Protein AF-A0A0Q6M401-F1 (afdb_monomer_lite)

Structure (mmCIF, N/CA/C/O backbone):
data_AF-A0A0Q6M401-F1
#
_entry.id   AF-A0A0Q6M401-F1
#
loop_
_atom_site.group_PDB
_atom_site.id
_atom_site.type_symbol
_atom_site.label_atom_id
_atom_site.label_alt_id
_atom_site.label_comp_id
_atom_site.label_asym_id
_atom_site.label_entity_id
_atom_site.label_seq_id
_atom_site.pdbx_PDB_ins_code
_atom_site.Cartn_x
_atom_site.Cartn_y
_atom_site.Cartn_z
_atom_site.occupancy
_atom_site.B_iso_or_equiv
_atom_site.auth_seq_id
_atom_site.auth_comp_id
_atom_site.auth_asym_id
_atom_site.auth_atom_id
_atom_site.pdbx_PDB_model_num
ATOM 1 N N . MET A 1 1 ? -4.364 16.477 -13.511 1.00 60.50 1 MET A N 1
ATOM 2 C CA . MET A 1 1 ? -5.206 15.754 -14.486 1.00 60.50 1 MET A CA 1
ATOM 3 C C . MET A 1 1 ? -5.615 14.461 -13.805 1.00 60.50 1 MET A C 1
ATOM 5 O O . MET A 1 1 ? -4.732 13.901 -13.165 1.00 60.50 1 MET A O 1
ATOM 9 N N . PRO A 1 2 ? -6.891 14.044 -13.845 1.00 76.12 2 PRO A N 1
ATOM 10 C CA . PRO A 1 2 ? -7.291 12.755 -13.280 1.00 76.12 2 PRO A CA 1
ATOM 11 C C . PRO A 1 2 ? -6.527 11.617 -13.966 1.00 76.12 2 PRO A C 1
ATOM 13 O O . PRO A 1 2 ? -6.091 11.763 -15.114 1.00 76.12 2 PRO A O 1
ATOM 16 N N . PHE A 1 3 ? -6.336 10.513 -13.253 1.00 81.75 3 PHE A N 1
ATOM 17 C CA . PHE A 1 3 ? -5.658 9.336 -13.781 1.00 81.75 3 PHE A CA 1
ATOM 18 C C . PHE A 1 3 ? -6.546 8.646 -14.827 1.00 81.75 3 PHE A C 1
ATOM 20 O O . PHE A 1 3 ? -7.663 8.228 -14.525 1.00 81.75 3 PHE A O 1
ATOM 27 N N . ASP A 1 4 ? -6.042 8.501 -16.055 1.00 83.88 4 ASP A N 1
ATOM 28 C CA . ASP A 1 4 ? -6.715 7.762 -17.126 1.00 83.88 4 ASP A CA 1
ATOM 29 C C . ASP A 1 4 ? -5.883 6.522 -17.501 1.00 83.88 4 ASP A C 1
ATOM 31 O O . ASP A 1 4 ? -4.824 6.661 -18.125 1.00 83.88 4 ASP A O 1
ATOM 35 N N . PRO A 1 5 ? -6.358 5.302 -17.174 1.00 84.94 5 PRO A N 1
ATOM 36 C CA . PRO A 1 5 ? -5.649 4.065 -17.488 1.00 84.94 5 PRO A CA 1
ATOM 37 C C . PRO A 1 5 ? -5.308 3.904 -18.974 1.00 84.94 5 PRO A C 1
ATOM 39 O O . PRO A 1 5 ? -4.315 3.256 -19.301 1.00 84.94 5 PRO A O 1
ATOM 42 N N . ARG A 1 6 ? -6.110 4.467 -19.890 1.00 85.50 6 ARG A N 1
ATOM 43 C CA . ARG A 1 6 ? -5.872 4.360 -21.338 1.00 85.50 6 ARG A CA 1
ATOM 44 C C . ARG A 1 6 ? -4.707 5.237 -21.769 1.00 85.50 6 ARG A C 1
ATOM 46 O O . ARG A 1 6 ? -3.818 4.746 -22.457 1.00 85.50 6 ARG A O 1
ATOM 53 N N . ILE A 1 7 ? -4.701 6.495 -21.325 1.00 85.06 7 ILE A N 1
ATOM 54 C CA . ILE A 1 7 ? -3.620 7.449 -21.615 1.00 85.06 7 ILE A CA 1
ATOM 55 C C . ILE A 1 7 ? -2.303 6.922 -21.042 1.00 85.06 7 ILE A C 1
ATOM 57 O O . ILE A 1 7 ? -1.279 6.923 -21.722 1.00 85.06 7 ILE A O 1
ATOM 61 N N . GLU A 1 8 ? -2.338 6.404 -19.816 1.00 85.88 8 GLU A N 1
ATOM 62 C CA . GLU A 1 8 ? -1.159 5.832 -19.166 1.00 85.88 8 GLU A CA 1
ATOM 63 C C . GLU A 1 8 ? -0.656 4.583 -19.898 1.00 85.88 8 GLU A C 1
ATOM 65 O O . GLU A 1 8 ? 0.539 4.463 -20.170 1.00 85.88 8 GLU A O 1
ATOM 70 N N . LYS A 1 9 ? -1.554 3.681 -20.322 1.00 87.75 9 LYS A N 1
ATOM 71 C CA . LYS A 1 9 ? -1.173 2.522 -21.144 1.00 87.75 9 LYS A CA 1
ATOM 72 C C . LYS A 1 9 ? -0.501 2.942 -22.448 1.00 87.75 9 LYS A C 1
ATOM 74 O O . LYS A 1 9 ? 0.528 2.378 -22.819 1.00 87.75 9 LYS A O 1
ATOM 79 N N . GLU A 1 10 ? -1.070 3.927 -23.139 1.00 88.25 10 GLU A N 1
ATOM 80 C CA . GLU A 1 10 ? -0.504 4.474 -24.372 1.00 88.25 10 GLU A CA 1
ATOM 81 C C . GLU A 1 10 ? 0.882 5.078 -24.128 1.00 88.25 10 GLU A C 1
ATOM 83 O O . GLU A 1 10 ? 1.782 4.838 -24.930 1.00 88.25 10 GLU A O 1
ATOM 88 N N . ALA A 1 11 ? 1.100 5.764 -23.002 1.00 85.38 11 ALA A N 1
ATOM 89 C CA . ALA A 1 11 ? 2.408 6.302 -22.633 1.00 85.38 11 ALA A CA 1
ATOM 90 C C . ALA A 1 11 ? 3.473 5.203 -22.445 1.00 85.38 11 ALA A C 1
ATOM 92 O O . ALA A 1 11 ? 4.598 5.357 -22.924 1.00 85.38 11 ALA A O 1
ATOM 93 N N . PHE A 1 12 ? 3.129 4.070 -21.818 1.00 85.31 12 PHE A N 1
ATOM 94 C CA . PHE A 1 12 ? 4.044 2.922 -21.692 1.00 85.31 12 PHE A CA 1
ATOM 95 C C . PHE A 1 12 ? 4.346 2.238 -23.033 1.00 85.31 12 PHE A C 1
ATOM 97 O O . PHE A 1 12 ? 5.460 1.748 -23.238 1.00 85.31 12 PHE A O 1
ATOM 104 N N . LEU A 1 13 ? 3.369 2.206 -23.942 1.00 87.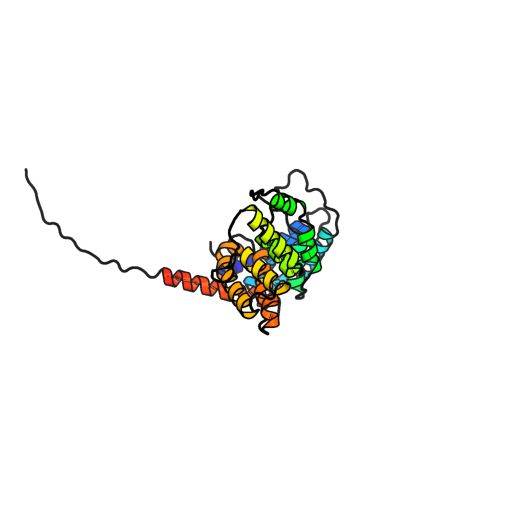81 13 LEU A N 1
ATOM 105 C CA . LEU A 1 13 ? 3.505 1.590 -25.265 1.00 87.81 13 LEU A CA 1
ATOM 106 C C . LEU A 1 13 ? 4.096 2.539 -26.323 1.00 87.81 13 LEU A C 1
ATOM 108 O O . LEU A 1 13 ? 4.479 2.083 -27.404 1.00 87.81 13 LEU A O 1
ATOM 112 N N . HIS A 1 14 ? 4.197 3.835 -26.023 1.00 86.56 14 HIS A N 1
ATOM 113 C CA . HIS A 1 14 ? 4.730 4.848 -26.927 1.00 86.56 14 HIS A CA 1
ATOM 114 C C . HIS A 1 14 ? 6.206 4.604 -27.280 1.00 86.56 14 HIS A C 1
ATOM 116 O O . HIS A 1 14 ? 6.934 3.916 -26.560 1.00 86.56 14 HIS A O 1
ATOM 122 N N . ALA A 1 15 ? 6.649 5.194 -28.398 1.00 76.31 15 ALA A N 1
ATOM 123 C CA . ALA A 1 15 ? 8.033 5.146 -28.878 1.00 76.31 15 ALA A CA 1
ATOM 124 C C . ALA A 1 15 ? 8.634 3.726 -28.854 1.00 76.31 15 ALA A C 1
ATOM 126 O O . ALA A 1 15 ? 9.708 3.504 -28.299 1.00 76.31 15 ALA A O 1
ATOM 127 N N . ASP A 1 16 ? 7.907 2.759 -29.426 1.00 77.81 16 ASP A N 1
ATOM 128 C CA . ASP A 1 16 ? 8.324 1.352 -29.493 1.00 77.81 16 ASP A CA 1
ATOM 129 C C . ASP A 1 16 ? 8.627 0.753 -28.103 1.00 77.81 16 ASP A C 1
ATOM 131 O O . ASP A 1 16 ? 9.623 0.061 -27.884 1.00 77.81 16 ASP A O 1
ATOM 135 N N . ARG A 1 17 ? 7.755 1.055 -27.130 1.00 87.75 17 ARG A N 1
ATOM 136 C CA . ARG A 1 17 ? 7.833 0.543 -25.753 1.00 87.75 17 ARG A CA 1
ATOM 137 C C . ARG A 1 17 ? 9.130 0.927 -25.031 1.00 87.75 17 ARG A C 1
ATOM 139 O O . ARG A 1 17 ? 9.602 0.184 -24.167 1.00 87.75 17 ARG A O 1
ATOM 146 N N . ALA A 1 18 ? 9.715 2.084 -25.354 1.00 86.12 18 ALA A N 1
ATOM 147 C CA . ALA A 1 18 ? 10.993 2.532 -24.790 1.00 86.12 18 ALA A CA 1
ATOM 148 C C . ALA A 1 18 ? 11.014 2.520 -23.251 1.00 86.12 18 ALA A C 1
ATOM 150 O O . ALA A 1 18 ? 12.006 2.111 -22.649 1.00 86.12 18 ALA A O 1
ATOM 151 N N . LEU A 1 19 ? 9.908 2.909 -22.604 1.00 85.81 19 LEU A N 1
ATOM 152 C CA . LEU A 1 19 ? 9.801 2.912 -21.143 1.00 85.81 19 LEU A CA 1
ATOM 153 C C . LEU A 1 19 ? 9.836 1.492 -20.557 1.00 85.81 19 LEU A C 1
ATOM 155 O O . LEU A 1 19 ? 10.499 1.267 -19.547 1.00 85.81 19 LEU A O 1
ATOM 159 N N . LEU A 1 20 ? 9.168 0.529 -21.197 1.00 88.56 20 LEU A N 1
ATOM 160 C CA . LEU A 1 20 ? 9.181 -0.876 -20.778 1.00 88.56 20 LEU A CA 1
ATOM 161 C C . LEU A 1 20 ? 10.563 -1.502 -20.984 1.00 88.56 20 LEU A C 1
ATOM 163 O O . LEU A 1 20 ? 11.079 -2.146 -20.072 1.00 88.56 20 LEU A O 1
ATOM 167 N N . ARG A 1 21 ? 11.204 -1.241 -22.132 1.00 89.94 21 ARG A N 1
ATOM 168 C CA . ARG A 1 21 ? 12.592 -1.663 -22.387 1.00 89.94 21 ARG A CA 1
ATOM 169 C C . ARG A 1 21 ? 13.540 -1.107 -21.337 1.00 89.94 21 ARG A C 1
ATOM 171 O O . ARG A 1 21 ? 14.285 -1.865 -20.736 1.00 89.94 21 ARG A O 1
ATOM 178 N N . GLN A 1 22 ? 13.424 0.180 -21.004 1.00 89.50 22 GLN A N 1
ATOM 179 C CA . GLN A 1 22 ? 14.225 0.782 -19.939 1.00 89.50 22 GLN A CA 1
ATOM 180 C C . GLN A 1 22 ? 14.063 0.036 -18.601 1.00 89.50 22 GLN A C 1
ATOM 182 O O . GLN A 1 22 ? 15.053 -0.182 -17.902 1.00 89.50 22 GLN A O 1
ATOM 187 N N . LEU A 1 23 ? 12.842 -0.359 -18.223 1.00 89.88 23 LEU A N 1
ATOM 188 C CA . LEU A 1 23 ? 12.605 -1.127 -16.992 1.00 89.88 23 LEU A CA 1
ATOM 189 C C . LEU A 1 23 ? 13.238 -2.527 -17.053 1.00 89.88 23 LEU A C 1
ATOM 191 O O . LEU A 1 23 ? 13.794 -3.003 -16.059 1.00 89.88 23 LEU A O 1
ATOM 195 N N . LEU A 1 24 ? 13.176 -3.181 -18.211 1.00 91.19 24 LEU A N 1
ATOM 196 C CA . LEU A 1 24 ? 13.765 -4.501 -18.436 1.00 91.19 24 LEU A CA 1
ATOM 197 C C . LEU A 1 24 ? 15.301 -4.441 -18.423 1.00 91.19 24 LEU A C 1
ATOM 199 O O . LEU A 1 24 ? 15.926 -5.207 -17.692 1.00 91.19 24 LEU A O 1
ATOM 203 N N . ASP A 1 25 ? 15.893 -3.459 -19.091 1.00 92.56 25 ASP A N 1
ATOM 204 C CA . ASP A 1 25 ? 17.342 -3.343 -19.300 1.00 92.56 25 ASP A CA 1
ATOM 205 C C . ASP A 1 25 ? 18.088 -2.707 -18.114 1.00 92.56 25 ASP A C 1
ATOM 207 O O . ASP A 1 25 ? 19.317 -2.658 -18.089 1.00 92.56 25 ASP A O 1
ATOM 211 N N . THR A 1 26 ? 17.375 -2.180 -17.112 1.00 90.56 26 THR A N 1
ATOM 212 C CA . THR A 1 26 ? 18.032 -1.578 -15.944 1.00 90.56 26 THR A CA 1
ATOM 213 C C . THR A 1 26 ? 18.741 -2.651 -15.117 1.00 90.56 26 THR A C 1
ATOM 215 O O . THR A 1 26 ? 18.110 -3.538 -14.548 1.00 90.56 26 THR A O 1
ATOM 218 N N . GLU A 1 27 ? 20.059 -2.532 -14.991 1.00 90.12 27 GLU A N 1
ATOM 219 C CA . GLU A 1 27 ? 20.897 -3.454 -14.221 1.00 90.12 27 GLU A CA 1
ATOM 220 C C . GLU A 1 27 ? 21.342 -2.881 -12.874 1.00 90.12 27 GLU A C 1
ATOM 222 O O . GLU A 1 27 ? 21.420 -1.663 -12.673 1.00 90.12 27 GLU A O 1
ATOM 227 N N . PHE A 1 28 ? 21.695 -3.783 -11.956 1.00 89.06 28 PHE A N 1
ATOM 228 C CA . PHE A 1 28 ? 22.278 -3.416 -10.673 1.00 89.06 28 PHE A CA 1
ATOM 229 C C . PHE A 1 28 ? 23.670 -2.809 -10.856 1.00 89.06 28 PHE A C 1
ATOM 231 O O . PHE A 1 28 ? 24.537 -3.396 -11.502 1.00 89.06 28 PHE A O 1
ATOM 238 N N . LYS A 1 29 ? 23.904 -1.645 -10.245 1.00 85.75 29 LYS A N 1
ATOM 239 C CA . LYS A 1 29 ? 25.202 -0.963 -10.257 1.00 85.75 29 LYS A CA 1
ATOM 240 C C . LYS A 1 29 ? 25.536 -0.504 -8.845 1.00 85.75 29 LYS A C 1
ATOM 242 O O . LYS A 1 29 ? 24.856 0.363 -8.312 1.00 85.75 29 LYS A O 1
ATOM 247 N N . THR A 1 30 ? 26.600 -1.053 -8.262 1.00 82.06 30 THR A N 1
ATOM 248 C CA . THR A 1 30 ? 27.021 -0.785 -6.870 1.00 82.06 30 THR A CA 1
ATOM 249 C C . THR A 1 30 ? 27.295 0.689 -6.576 1.00 82.06 30 THR A C 1
ATOM 251 O O . THR A 1 30 ? 27.097 1.137 -5.456 1.00 82.06 30 THR A O 1
ATOM 254 N N . TRP A 1 31 ? 27.730 1.453 -7.578 1.00 79.38 31 TRP A N 1
ATOM 255 C CA . TRP A 1 31 ? 28.029 2.883 -7.459 1.00 79.38 31 TRP A CA 1
ATOM 256 C C . TRP A 1 31 ? 26.803 3.794 -7.617 1.00 79.38 31 TRP A C 1
ATOM 258 O O . TRP A 1 31 ? 26.924 5.007 -7.467 1.00 79.38 31 TRP A O 1
ATOM 268 N N . ARG A 1 32 ? 25.630 3.247 -7.962 1.00 79.25 32 ARG A N 1
ATOM 269 C CA . ARG A 1 32 ? 24.382 4.015 -8.090 1.00 79.25 32 ARG A CA 1
ATOM 270 C C . ARG A 1 32 ? 23.555 3.922 -6.807 1.00 79.25 32 ARG A C 1
ATOM 272 O O . ARG A 1 32 ? 23.629 2.905 -6.118 1.00 79.25 32 ARG A O 1
ATOM 279 N N . PRO A 1 33 ? 22.688 4.911 -6.520 1.00 83.75 33 PRO A N 1
ATOM 280 C CA . PRO A 1 33 ? 21.736 4.837 -5.413 1.00 83.75 33 PRO A CA 1
ATOM 281 C C . PRO A 1 33 ? 20.612 3.838 -5.739 1.00 83.75 33 PRO A C 1
ATOM 283 O O . PRO A 1 33 ? 19.477 4.207 -6.050 1.00 83.75 33 PRO A O 1
ATOM 286 N N . MET A 1 34 ? 20.932 2.541 -5.698 1.00 87.75 34 MET A N 1
ATOM 287 C CA . MET A 1 34 ? 20.045 1.478 -6.177 1.00 87.75 34 MET A CA 1
ATOM 288 C C . MET A 1 34 ? 18.726 1.411 -5.409 1.00 87.75 34 MET A C 1
ATOM 290 O O . MET A 1 34 ? 17.715 1.082 -6.015 1.00 87.75 34 MET A O 1
ATOM 294 N N . GLY A 1 35 ? 18.694 1.789 -4.126 1.00 88.06 35 GLY A N 1
ATOM 295 C CA . GLY A 1 35 ? 17.444 1.887 -3.365 1.00 88.06 35 GLY A CA 1
ATOM 296 C C . GLY A 1 35 ? 16.483 2.944 -3.924 1.00 88.06 35 GLY A C 1
ATOM 297 O O . GLY A 1 35 ? 15.292 2.676 -4.082 1.00 88.06 35 GLY A O 1
ATOM 298 N N . TYR A 1 36 ? 17.000 4.122 -4.292 1.00 87.62 36 TYR A N 1
ATOM 299 C CA . TYR A 1 36 ? 16.199 5.183 -4.910 1.00 87.62 36 TYR A CA 1
ATOM 300 C C . TYR A 1 36 ? 15.690 4.765 -6.288 1.00 87.62 36 TYR A C 1
ATOM 302 O O . TYR A 1 36 ? 14.491 4.840 -6.560 1.00 87.62 36 TYR A O 1
ATOM 310 N N . LEU A 1 37 ? 16.588 4.232 -7.122 1.00 89.75 37 LEU A N 1
ATOM 311 C CA . LEU A 1 37 ? 16.228 3.730 -8.445 1.00 89.75 37 LEU A CA 1
ATOM 312 C C . LEU A 1 37 ? 15.170 2.621 -8.358 1.00 89.75 37 LEU A C 1
ATOM 314 O O . LEU A 1 37 ? 14.199 2.644 -9.111 1.00 89.75 37 LEU A O 1
ATOM 318 N N . ALA A 1 38 ? 15.327 1.686 -7.420 1.00 92.38 38 ALA A N 1
ATOM 319 C CA . ALA A 1 38 ? 14.379 0.604 -7.193 1.00 92.38 38 ALA A CA 1
ATOM 320 C C . ALA A 1 38 ? 12.989 1.126 -6.805 1.00 92.38 38 ALA A C 1
ATOM 322 O O . ALA A 1 38 ? 11.996 0.625 -7.324 1.00 92.38 38 ALA A O 1
ATOM 323 N N . SER A 1 39 ? 12.906 2.163 -5.966 1.00 91.25 39 SER A N 1
ATOM 324 C CA . SER A 1 39 ? 11.631 2.814 -5.649 1.00 91.25 39 SER A CA 1
ATOM 325 C C . SER A 1 39 ? 10.984 3.458 -6.875 1.00 91.25 39 SER A C 1
ATOM 327 O O . SER A 1 39 ? 9.812 3.203 -7.156 1.00 91.25 39 SER A O 1
ATOM 329 N N . THR A 1 40 ? 11.744 4.222 -7.667 1.00 90.56 40 THR A N 1
ATOM 330 C CA . THR A 1 40 ? 11.227 4.817 -8.911 1.00 90.56 40 THR A CA 1
ATOM 331 C C . THR A 1 40 ? 10.728 3.749 -9.885 1.00 90.56 40 THR A C 1
ATOM 333 O O . THR A 1 40 ? 9.684 3.923 -10.516 1.00 90.56 40 THR A O 1
ATOM 336 N N . VAL A 1 41 ? 11.452 2.633 -10.008 1.00 93.88 41 VAL A N 1
ATOM 337 C CA . VAL A 1 41 ? 11.014 1.492 -10.818 1.00 93.88 41 VAL A CA 1
ATOM 338 C C . VAL A 1 41 ? 9.728 0.903 -10.245 1.00 93.88 41 VAL A C 1
ATOM 340 O O . VAL A 1 41 ? 8.773 0.735 -10.996 1.00 93.88 41 VAL A O 1
ATOM 343 N N . LEU A 1 42 ? 9.648 0.659 -8.935 1.00 95.56 42 LEU A N 1
ATOM 344 C CA . LEU A 1 42 ? 8.466 0.074 -8.300 1.00 95.56 42 LEU A CA 1
ATOM 345 C C . LEU A 1 42 ? 7.211 0.938 -8.488 1.00 95.56 42 LEU A C 1
ATOM 347 O O . LEU A 1 42 ? 6.151 0.398 -8.799 1.00 95.56 42 LEU A O 1
ATOM 351 N N . HIS A 1 43 ? 7.334 2.267 -8.397 1.00 93.62 43 HIS A N 1
ATOM 352 C CA . HIS A 1 43 ? 6.246 3.192 -8.729 1.00 93.62 43 HIS A CA 1
ATOM 353 C C . HIS A 1 43 ? 5.691 2.943 -10.141 1.00 93.62 43 HIS A C 1
ATOM 355 O O . HIS A 1 43 ? 4.473 2.883 -10.323 1.00 93.62 43 HIS A O 1
ATOM 361 N N . LYS A 1 44 ? 6.575 2.754 -11.132 1.00 93.75 44 LYS A N 1
ATOM 362 C CA . LYS A 1 44 ? 6.194 2.438 -12.519 1.00 93.75 44 LYS A CA 1
ATOM 363 C C . LYS A 1 44 ? 5.592 1.041 -12.654 1.00 93.75 44 LYS A C 1
ATOM 365 O O . LYS A 1 44 ? 4.653 0.876 -13.426 1.00 93.75 44 LYS A O 1
ATOM 370 N N . LEU A 1 45 ? 6.089 0.052 -11.906 1.00 95.06 45 LEU A N 1
ATOM 371 C CA . LEU A 1 45 ? 5.523 -1.302 -11.915 1.00 95.06 45 LEU A CA 1
ATOM 372 C C . LEU A 1 45 ? 4.072 -1.302 -11.418 1.00 95.06 45 LEU A C 1
ATOM 374 O O . LEU A 1 45 ? 3.232 -1.945 -12.041 1.00 95.06 45 LEU A O 1
ATOM 378 N N . VAL A 1 46 ? 3.750 -0.529 -10.372 1.00 95.56 46 VAL A N 1
ATOM 379 C CA . VAL A 1 46 ? 2.356 -0.372 -9.916 1.00 95.56 46 VAL A CA 1
ATOM 380 C C . VAL A 1 46 ? 1.479 0.233 -11.015 1.00 95.56 46 VAL A C 1
ATOM 382 O O . VAL A 1 46 ? 0.378 -0.257 -11.248 1.00 95.56 46 VAL A O 1
ATOM 385 N N . TYR A 1 47 ? 1.963 1.241 -11.747 1.00 94.06 47 TYR A N 1
ATOM 386 C CA . TYR A 1 47 ? 1.221 1.766 -12.898 1.00 94.06 47 TYR A CA 1
ATOM 387 C C . TYR A 1 47 ? 1.039 0.722 -14.002 1.00 94.06 47 TYR A C 1
ATOM 389 O O . TYR A 1 47 ? -0.073 0.570 -14.496 1.00 94.06 47 TYR A O 1
ATOM 397 N N . CYS A 1 48 ? 2.076 -0.056 -14.331 1.00 94.06 48 CYS A N 1
ATOM 398 C CA . CYS A 1 48 ? 1.968 -1.159 -15.292 1.00 94.06 48 CYS A CA 1
ATOM 399 C C . CYS A 1 48 ? 0.890 -2.170 -14.874 1.00 94.06 48 CYS A C 1
ATOM 401 O O . CYS A 1 48 ? 0.142 -2.658 -15.717 1.00 94.06 48 CYS A O 1
ATOM 403 N N . TRP A 1 49 ? 0.772 -2.466 -13.578 1.00 94.50 49 TRP A N 1
ATOM 404 C CA . TRP A 1 49 ? -0.280 -3.335 -13.050 1.00 94.50 49 TRP A CA 1
ATOM 405 C C . TRP A 1 49 ? -1.674 -2.729 -13.214 1.00 94.50 49 TRP A C 1
ATOM 407 O O . TRP A 1 49 ? -2.595 -3.431 -13.628 1.00 94.50 49 TRP A O 1
ATOM 417 N N . LEU A 1 50 ? -1.821 -1.426 -12.961 1.00 93.12 50 LEU A N 1
ATOM 418 C CA . LEU A 1 50 ? -3.082 -0.705 -13.151 1.00 93.12 50 LEU A CA 1
ATOM 419 C C . LEU A 1 50 ? -3.537 -0.667 -14.619 1.00 93.12 50 LEU A C 1
ATOM 421 O O . LEU A 1 50 ? -4.734 -0.564 -14.865 1.00 93.12 50 LEU A O 1
ATOM 425 N N . VAL A 1 51 ? -2.625 -0.771 -15.589 1.00 92.56 51 VAL A N 1
ATOM 426 C CA . VAL A 1 51 ? -2.942 -0.683 -17.031 1.00 92.56 51 VAL A CA 1
ATOM 427 C C . VAL A 1 51 ? -2.816 -2.013 -17.790 1.00 92.56 51 VAL A C 1
ATOM 429 O O . VAL A 1 51 ? -2.761 -2.045 -19.025 1.00 92.56 51 VAL A O 1
ATOM 432 N N . ASP A 1 52 ? -2.800 -3.130 -17.060 1.00 92.88 52 ASP A N 1
ATOM 433 C CA . ASP A 1 52 ? -2.717 -4.494 -17.600 1.00 92.88 52 ASP A CA 1
ATOM 434 C C . ASP A 1 52 ? -1.449 -4.770 -18.427 1.00 92.88 52 ASP A C 1
ATOM 436 O O . ASP A 1 52 ? -1.504 -5.415 -19.472 1.00 92.88 52 ASP A O 1
ATOM 440 N N . LEU A 1 53 ? -0.301 -4.286 -17.954 1.00 93.38 53 LEU A N 1
ATOM 441 C CA . LEU A 1 53 ? 1.035 -4.567 -18.502 1.00 93.38 53 LEU A CA 1
ATOM 442 C C . LEU A 1 53 ? 1.914 -5.377 -17.529 1.00 93.38 53 LEU A C 1
ATOM 444 O O . LEU A 1 53 ? 3.121 -5.480 -17.717 1.00 93.38 53 LEU A O 1
ATOM 448 N N . HIS A 1 54 ? 1.323 -5.943 -16.473 1.00 92.75 54 HIS A N 1
ATOM 449 C CA . HIS A 1 54 ? 2.034 -6.694 -15.431 1.00 92.75 54 HIS A CA 1
ATOM 450 C C . HIS A 1 54 ? 2.861 -7.882 -15.960 1.00 92.75 54 HIS A C 1
ATOM 452 O O . HIS A 1 54 ? 3.982 -8.075 -15.493 1.00 92.75 54 HIS A O 1
ATOM 458 N N . ASP A 1 55 ? 2.361 -8.625 -16.954 1.00 93.00 55 ASP A N 1
ATOM 459 C CA . ASP A 1 55 ? 3.078 -9.758 -17.561 1.00 93.00 55 ASP A CA 1
ATOM 460 C C . ASP A 1 55 ? 4.375 -9.320 -18.256 1.00 93.00 55 ASP A C 1
ATOM 462 O O . ASP A 1 55 ? 5.409 -9.975 -18.134 1.00 93.00 55 ASP A O 1
ATOM 466 N N . GLU A 1 56 ? 4.355 -8.165 -18.929 1.00 91.50 56 GLU A N 1
ATOM 467 C CA . GLU A 1 56 ? 5.510 -7.634 -19.666 1.00 91.50 56 GLU A CA 1
ATOM 468 C C . GLU A 1 56 ? 6.658 -7.218 -18.732 1.00 91.50 56 GLU A C 1
ATOM 470 O O . GLU A 1 56 ? 7.820 -7.189 -19.135 1.00 91.50 56 GLU A O 1
ATOM 475 N N . ILE A 1 57 ? 6.337 -6.914 -17.472 1.00 90.88 57 ILE A N 1
ATOM 476 C CA . ILE A 1 57 ? 7.283 -6.448 -16.451 1.00 90.88 57 ILE A CA 1
ATOM 477 C C . ILE A 1 57 ? 7.514 -7.468 -15.331 1.00 90.88 57 ILE A C 1
ATOM 479 O O . ILE A 1 57 ? 8.272 -7.184 -14.398 1.00 90.88 57 ILE A O 1
ATOM 483 N N . ALA A 1 58 ? 6.929 -8.667 -15.419 1.00 89.50 58 ALA A N 1
ATOM 484 C CA . ALA A 1 58 ? 7.047 -9.710 -14.399 1.00 89.50 58 ALA A CA 1
ATOM 485 C C . ALA A 1 58 ? 8.508 -10.024 -13.986 1.00 89.50 58 ALA A C 1
ATOM 487 O O . ALA A 1 58 ? 8.767 -10.127 -12.782 1.00 89.50 58 ALA A O 1
ATOM 488 N N . PRO A 1 59 ? 9.504 -10.069 -14.902 1.00 93.38 59 PRO A N 1
ATOM 489 C CA . PRO A 1 59 ? 10.905 -10.313 -14.533 1.00 93.38 59 PRO A CA 1
ATOM 490 C C . PRO A 1 59 ? 11.576 -9.162 -13.761 1.00 93.38 59 PRO A C 1
ATOM 492 O O . PRO A 1 59 ? 12.668 -9.327 -13.209 1.00 93.38 59 PRO A O 1
ATOM 495 N N . VAL A 1 60 ? 10.984 -7.964 -13.741 1.00 95.06 60 VAL A N 1
ATOM 496 C CA . VAL A 1 60 ? 11.583 -6.783 -13.097 1.00 95.06 60 VAL A CA 1
ATOM 497 C C . VAL A 1 60 ? 11.440 -6.841 -11.577 1.00 95.06 60 VAL A C 1
ATOM 499 O O . VAL A 1 60 ? 12.366 -6.463 -10.859 1.00 95.06 60 VAL A O 1
ATOM 502 N N . LEU A 1 61 ? 10.315 -7.351 -11.076 1.00 94.25 61 LEU A N 1
ATOM 503 C CA . LEU A 1 61 ? 9.979 -7.281 -9.656 1.00 94.25 61 LEU A CA 1
ATOM 504 C C . LEU A 1 61 ? 10.959 -8.051 -8.740 1.00 94.25 61 LEU A C 1
ATOM 506 O O . LEU A 1 61 ? 11.414 -7.454 -7.760 1.00 94.25 61 LEU A O 1
ATOM 510 N N . PRO A 1 62 ? 11.402 -9.289 -9.058 1.00 95.75 62 PRO A N 1
ATOM 511 C CA . PRO A 1 62 ? 12.427 -9.976 -8.262 1.00 95.75 62 PRO A CA 1
ATOM 512 C C . PRO A 1 62 ? 13.755 -9.207 -8.183 1.00 95.75 62 PRO A C 1
ATOM 514 O O . PRO A 1 62 ? 14.395 -9.172 -7.131 1.00 95.75 62 PRO A O 1
ATOM 517 N N . ARG A 1 63 ? 14.162 -8.536 -9.273 1.00 94.94 63 ARG A N 1
ATOM 518 C CA . ARG A 1 63 ? 15.389 -7.718 -9.297 1.00 94.94 63 ARG A CA 1
ATOM 519 C C . ARG A 1 63 ? 15.262 -6.508 -8.380 1.00 94.94 63 ARG A C 1
ATOM 521 O O . ARG A 1 63 ? 16.157 -6.257 -7.578 1.00 94.94 63 ARG A O 1
ATOM 528 N N . VAL A 1 64 ? 14.130 -5.808 -8.451 1.00 95.19 64 VAL A N 1
ATOM 529 C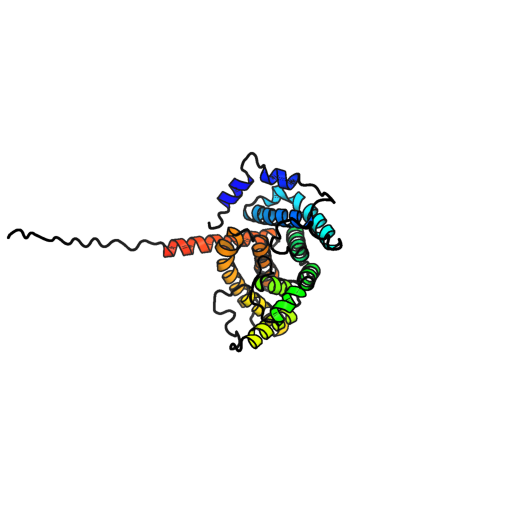 CA . VAL A 1 64 ? 13.817 -4.658 -7.587 1.00 95.19 64 VAL A CA 1
ATOM 530 C C . VAL A 1 64 ? 13.846 -5.050 -6.109 1.00 95.19 64 VAL A C 1
ATOM 532 O O . VAL A 1 64 ? 14.438 -4.327 -5.309 1.00 95.19 64 VAL A O 1
ATOM 535 N N . ILE A 1 65 ? 13.293 -6.214 -5.748 1.00 96.56 65 ILE A N 1
ATOM 536 C CA . ILE A 1 65 ? 13.379 -6.752 -4.380 1.00 96.56 65 ILE A CA 1
ATOM 537 C C . ILE A 1 65 ? 14.841 -6.941 -3.963 1.00 96.56 65 ILE A C 1
ATOM 539 O O . ILE A 1 65 ? 15.219 -6.505 -2.877 1.00 96.56 65 ILE A O 1
ATOM 543 N N . GLY A 1 66 ? 15.674 -7.535 -4.824 1.00 94.94 66 GLY A N 1
ATOM 544 C CA . GLY A 1 66 ? 17.104 -7.706 -4.553 1.00 94.94 66 GLY A CA 1
ATOM 545 C C . GLY A 1 66 ? 17.836 -6.377 -4.332 1.00 94.94 66 GLY A C 1
ATOM 546 O O . GLY A 1 66 ? 18.638 -6.256 -3.405 1.00 94.94 66 GLY A O 1
ATOM 547 N N . TRP A 1 67 ? 17.526 -5.355 -5.133 1.00 94.25 67 TRP A N 1
ATOM 548 C CA . TRP A 1 67 ? 18.130 -4.023 -5.009 1.00 94.25 67 TRP A CA 1
ATOM 549 C C . TRP A 1 67 ? 17.723 -3.326 -3.711 1.00 94.25 67 TRP A C 1
ATOM 551 O O . TRP A 1 67 ? 18.570 -2.737 -3.041 1.00 94.25 67 TRP A O 1
ATOM 561 N N . LEU A 1 68 ? 16.442 -3.415 -3.347 1.00 94.00 68 LEU A N 1
ATOM 562 C CA . LEU A 1 68 ? 15.915 -2.858 -2.104 1.00 94.00 68 LEU A CA 1
ATOM 563 C C . LEU A 1 68 ? 16.501 -3.576 -0.890 1.00 94.00 68 LEU A C 1
ATOM 565 O O . LEU A 1 68 ? 16.985 -2.903 0.012 1.00 94.00 68 LEU A O 1
ATOM 569 N N . ALA A 1 69 ? 16.538 -4.911 -0.901 1.00 93.75 69 ALA A N 1
ATOM 570 C CA . ALA A 1 69 ? 17.118 -5.704 0.179 1.00 93.75 69 ALA A CA 1
ATOM 571 C C . ALA A 1 69 ? 18.599 -5.359 0.403 1.00 93.75 69 ALA A C 1
ATOM 573 O O . ALA A 1 69 ? 19.020 -5.148 1.541 1.00 93.75 69 ALA A O 1
ATOM 574 N N . HIS A 1 70 ? 19.372 -5.224 -0.681 1.00 91.06 70 HIS A N 1
ATOM 575 C CA . HIS A 1 70 ? 20.758 -4.767 -0.606 1.00 91.06 70 HIS A CA 1
ATOM 576 C C . HIS A 1 70 ? 20.861 -3.354 -0.012 1.00 91.06 70 HIS A C 1
ATOM 578 O O . HIS A 1 70 ? 21.647 -3.131 0.904 1.00 91.06 70 HIS A O 1
ATOM 584 N N . ALA A 1 71 ? 20.039 -2.412 -0.486 1.00 89.44 71 ALA A N 1
ATOM 585 C CA . ALA A 1 71 ? 20.056 -1.030 -0.010 1.00 89.44 71 ALA A CA 1
ATOM 586 C C . ALA A 1 71 ? 19.622 -0.888 1.460 1.00 89.44 71 ALA A C 1
ATOM 588 O O . ALA A 1 71 ? 20.145 -0.028 2.158 1.00 89.44 71 ALA A O 1
ATOM 589 N N . THR A 1 72 ? 18.699 -1.726 1.943 1.00 88.75 72 THR A N 1
ATOM 590 C CA . THR A 1 72 ? 18.286 -1.747 3.357 1.00 88.75 72 THR A CA 1
ATOM 591 C C . THR A 1 72 ? 19.299 -2.433 4.273 1.00 88.75 72 THR A C 1
ATOM 593 O O . THR A 1 72 ? 19.295 -2.176 5.472 1.00 88.75 72 THR A O 1
ATOM 596 N N . ALA A 1 73 ? 20.139 -3.323 3.731 1.00 87.31 73 ALA A N 1
ATOM 597 C CA . ALA A 1 73 ? 21.194 -4.004 4.482 1.00 87.31 73 ALA A CA 1
ATOM 598 C C . ALA A 1 73 ? 22.501 -3.194 4.531 1.00 87.31 73 ALA A C 1
ATOM 600 O O . ALA A 1 73 ? 23.285 -3.338 5.468 1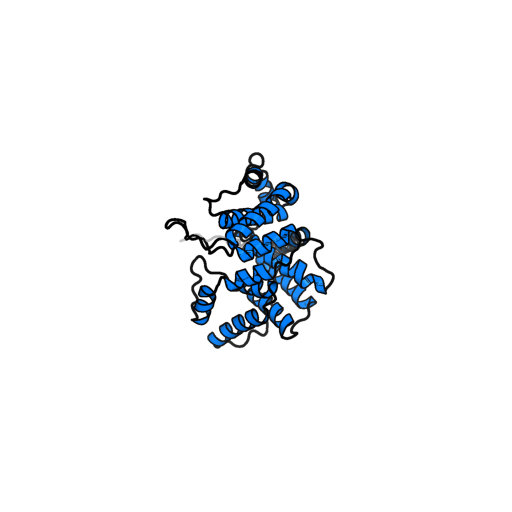.00 87.31 73 ALA A O 1
ATOM 601 N N . ALA A 1 74 ? 22.751 -2.355 3.524 1.00 76.38 74 ALA A N 1
ATOM 602 C CA . ALA A 1 74 ? 23.887 -1.448 3.513 1.00 76.38 74 ALA A CA 1
ATOM 603 C C . ALA A 1 74 ? 23.727 -0.369 4.599 1.00 76.38 74 ALA A C 1
ATOM 605 O O . ALA A 1 74 ? 22.655 0.216 4.760 1.00 76.38 74 ALA A O 1
ATOM 606 N N . ALA A 1 75 ? 24.807 -0.074 5.330 1.00 55.53 75 ALA A N 1
ATOM 607 C CA . ALA A 1 75 ? 24.858 1.105 6.192 1.00 55.53 75 ALA A CA 1
ATOM 608 C C . ALA A 1 75 ? 24.557 2.364 5.353 1.00 55.53 75 ALA A C 1
ATOM 610 O O . ALA A 1 75 ? 24.939 2.392 4.179 1.00 55.53 75 ALA A O 1
ATOM 611 N N . PRO A 1 76 ? 23.880 3.388 5.907 1.00 55.75 76 PRO A N 1
ATOM 612 C CA . PRO A 1 76 ? 23.484 4.564 5.143 1.00 55.75 76 PRO A CA 1
ATOM 613 C C . PRO A 1 76 ? 24.713 5.199 4.491 1.00 55.75 76 PRO A C 1
ATOM 615 O O . PRO A 1 76 ? 25.567 5.770 5.165 1.00 55.75 76 PRO A O 1
ATOM 618 N N . VAL A 1 77 ? 24.806 5.072 3.168 1.00 46.53 77 VAL A N 1
ATOM 619 C CA . VAL A 1 77 ? 25.775 5.818 2.372 1.00 46.53 77 VAL A CA 1
ATOM 620 C C . VAL A 1 77 ? 25.314 7.266 2.441 1.00 46.53 77 VAL A C 1
ATOM 622 O O . VAL A 1 77 ? 24.185 7.564 2.042 1.00 46.53 77 VAL A O 1
ATOM 625 N N . GLU A 1 78 ? 26.137 8.149 3.011 1.00 39.25 78 GLU A N 1
ATOM 626 C CA . GLU A 1 78 ? 25.834 9.577 2.998 1.00 39.25 78 GLU A CA 1
ATOM 627 C C . GLU A 1 78 ? 25.539 9.995 1.551 1.00 39.25 78 GLU A C 1
ATOM 629 O O . GLU A 1 78 ? 26.350 9.717 0.661 1.00 39.25 78 GLU A O 1
ATOM 634 N N . PRO A 1 79 ? 24.378 10.617 1.277 1.00 47.06 79 PRO A N 1
ATOM 635 C CA . PRO A 1 79 ? 24.098 11.099 -0.062 1.00 47.06 79 PRO A CA 1
ATOM 636 C C . PRO A 1 79 ? 25.179 12.109 -0.448 1.00 47.06 79 PRO A C 1
ATOM 638 O O . PRO A 1 79 ? 25.580 12.947 0.367 1.00 47.06 79 PRO A O 1
ATOM 641 N N . ALA A 1 80 ? 25.647 12.035 -1.695 1.00 45.22 80 ALA A N 1
ATOM 642 C CA . ALA A 1 80 ? 26.549 13.039 -2.238 1.00 45.22 80 ALA A CA 1
ATOM 643 C C . ALA A 1 80 ? 25.938 14.436 -2.022 1.00 45.22 80 ALA A C 1
ATOM 645 O O . ALA A 1 80 ? 24.732 14.629 -2.187 1.00 45.22 80 ALA A O 1
ATOM 646 N N . ARG A 1 81 ? 26.775 15.400 -1.617 1.00 41.53 81 ARG A N 1
ATOM 647 C CA . ARG A 1 81 ? 26.380 16.723 -1.093 1.00 41.53 81 ARG A CA 1
ATOM 648 C C . ARG A 1 81 ? 25.418 17.530 -1.984 1.00 41.53 81 ARG A C 1
ATOM 650 O O . ARG A 1 81 ? 24.758 18.421 -1.458 1.00 41.53 81 ARG A O 1
ATOM 657 N N . ASP A 1 82 ? 25.310 17.185 -3.266 1.00 40.75 82 ASP A N 1
ATOM 658 C CA . ASP A 1 82 ? 24.622 17.967 -4.298 1.00 40.75 82 ASP A CA 1
ATOM 659 C C . ASP A 1 82 ? 23.391 17.278 -4.919 1.00 40.75 82 ASP A C 1
ATOM 661 O O . ASP A 1 82 ? 22.804 17.810 -5.863 1.00 40.75 82 ASP A O 1
ATOM 665 N N . GLU A 1 83 ? 22.952 16.117 -4.417 1.00 45.12 83 GLU A N 1
ATOM 666 C CA . GLU A 1 83 ? 21.706 15.519 -4.916 1.00 45.12 83 GLU A CA 1
ATOM 667 C C . GLU A 1 83 ? 20.476 16.249 -4.343 1.00 45.12 83 GLU A C 1
ATOM 669 O O . GLU A 1 83 ? 20.380 16.441 -3.122 1.00 45.12 83 GLU A O 1
ATOM 674 N N . PRO A 1 84 ? 19.507 16.664 -5.190 1.00 38.44 84 PRO A N 1
ATOM 675 C CA . PRO A 1 84 ? 18.275 17.269 -4.713 1.00 38.44 84 PRO A CA 1
ATOM 676 C C . PRO A 1 84 ? 17.589 16.295 -3.758 1.00 38.44 84 PRO A C 1
ATOM 678 O O . PRO A 1 84 ? 17.175 15.201 -4.143 1.00 38.44 84 PRO A O 1
ATOM 681 N N . ARG A 1 85 ? 17.486 16.705 -2.490 1.00 45.38 85 ARG A N 1
ATOM 682 C CA . ARG A 1 85 ? 16.811 15.952 -1.434 1.00 45.38 85 ARG A CA 1
ATOM 683 C C . ARG A 1 85 ? 15.320 15.901 -1.751 1.00 45.38 85 ARG A C 1
ATOM 685 O O . ARG A 1 85 ? 14.547 16.749 -1.312 1.00 45.38 85 ARG A O 1
ATOM 692 N N . GLY A 1 86 ? 14.927 14.916 -2.554 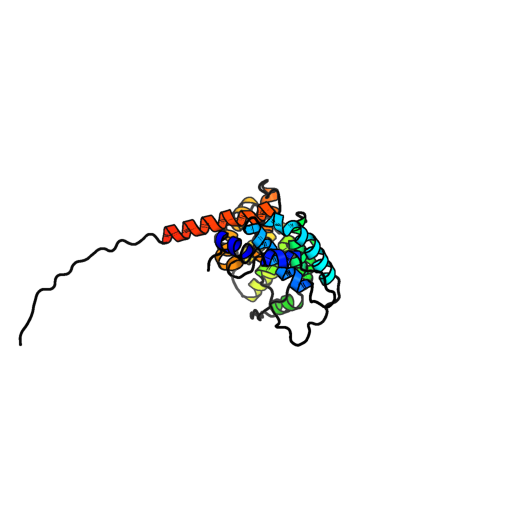1.00 40.84 86 GLY A N 1
ATOM 693 C CA . GLY A 1 86 ? 13.540 14.486 -2.647 1.00 40.84 86 GLY A CA 1
ATOM 694 C C . GLY A 1 86 ? 13.032 14.044 -1.270 1.00 40.84 86 GLY A C 1
ATOM 695 O O . GLY A 1 86 ? 13.822 13.899 -0.329 1.00 40.84 86 GLY A O 1
ATOM 696 N N . PRO A 1 87 ? 11.717 13.836 -1.114 1.00 47.22 87 PRO A N 1
ATOM 697 C CA . PRO A 1 87 ? 11.190 13.318 0.135 1.00 47.22 87 PRO A CA 1
ATOM 698 C C . PRO A 1 87 ? 11.917 12.025 0.546 1.00 47.22 87 PRO A C 1
ATOM 700 O O . PRO A 1 87 ? 12.222 11.209 -0.325 1.00 47.22 87 PRO A O 1
ATOM 703 N N . PRO A 1 88 ? 12.251 11.846 1.841 1.00 59.34 88 PRO A N 1
ATOM 704 C CA . PRO A 1 88 ? 13.061 10.750 2.322 1.00 59.34 88 PRO A CA 1
ATOM 705 C C . PRO A 1 88 ? 12.326 9.467 1.993 1.00 59.34 88 PRO A C 1
ATOM 707 O O . PRO A 1 88 ? 11.215 9.202 2.455 1.00 59.34 88 PRO A O 1
ATOM 710 N N . LEU A 1 89 ? 12.964 8.694 1.132 1.00 74.00 89 LEU A N 1
ATOM 711 C CA . LEU A 1 89 ? 12.446 7.432 0.678 1.00 74.00 89 LEU A CA 1
ATOM 712 C C . LEU A 1 89 ? 12.524 6.427 1.825 1.00 74.00 89 LEU A C 1
ATOM 714 O O . LEU A 1 89 ? 13.611 6.091 2.295 1.00 74.00 89 LEU A O 1
ATOM 718 N N . ASN A 1 90 ? 11.375 5.909 2.258 1.00 86.81 90 ASN A N 1
ATOM 719 C CA . ASN A 1 90 ? 11.356 4.798 3.197 1.00 86.81 90 ASN A CA 1
ATOM 720 C C . ASN A 1 90 ? 11.582 3.482 2.434 1.00 86.81 90 ASN A C 1
ATOM 722 O O . ASN A 1 90 ? 10.649 2.877 1.897 1.00 86.81 90 ASN A O 1
ATOM 726 N N . LEU A 1 91 ? 12.847 3.063 2.351 1.00 91.12 91 LEU A N 1
ATOM 727 C CA . LEU A 1 91 ? 13.257 1.862 1.618 1.00 91.12 91 LEU A CA 1
ATOM 728 C C . LEU A 1 91 ? 12.643 0.581 2.189 1.00 91.12 91 LEU A C 1
ATOM 730 O O . LEU A 1 91 ? 12.290 -0.304 1.417 1.00 91.12 91 LEU A O 1
ATOM 734 N N . HIS A 1 92 ? 12.444 0.505 3.506 1.00 93.88 92 HIS A N 1
ATOM 735 C CA . HIS A 1 92 ? 11.791 -0.644 4.134 1.00 93.88 92 HIS A CA 1
ATOM 736 C C . HIS A 1 92 ? 10.313 -0.743 3.739 1.00 93.88 92 HIS A C 1
ATOM 738 O O . HIS A 1 92 ? 9.863 -1.813 3.343 1.00 93.88 92 HIS A O 1
ATOM 744 N N . ALA A 1 93 ? 9.573 0.372 3.741 1.00 94.38 93 ALA A N 1
ATOM 745 C CA . ALA A 1 93 ? 8.187 0.389 3.258 1.00 94.38 93 ALA A CA 1
ATOM 746 C C . ALA A 1 93 ? 8.101 0.009 1.769 1.00 94.38 93 ALA A C 1
ATOM 748 O O . ALA A 1 93 ? 7.206 -0.720 1.348 1.00 94.38 93 ALA A O 1
ATOM 749 N N . THR A 1 94 ? 9.067 0.473 0.973 1.00 95.31 94 THR A N 1
ATOM 750 C CA . THR A 1 94 ? 9.161 0.149 -0.458 1.00 95.31 94 THR A CA 1
ATOM 751 C C . THR A 1 94 ? 9.430 -1.345 -0.670 1.00 95.31 94 THR A C 1
ATOM 753 O O . THR A 1 94 ? 8.771 -1.980 -1.492 1.00 95.31 94 THR A O 1
ATOM 756 N N . LEU A 1 95 ? 10.358 -1.928 0.098 1.00 96.56 95 LEU A N 1
ATOM 757 C CA . LEU A 1 95 ? 10.656 -3.362 0.081 1.00 96.56 95 LEU A CA 1
ATOM 758 C C . LEU A 1 95 ? 9.436 -4.194 0.479 1.00 96.56 95 LEU A C 1
ATOM 760 O O . LEU A 1 95 ? 9.140 -5.188 -0.183 1.00 96.56 95 LEU A O 1
ATOM 764 N N . ALA A 1 96 ? 8.704 -3.757 1.504 1.00 97.56 96 ALA A N 1
ATOM 765 C CA . ALA A 1 96 ? 7.497 -4.425 1.965 1.00 97.56 96 ALA A CA 1
ATOM 766 C C . ALA A 1 96 ? 6.421 -4.489 0.866 1.00 97.56 96 ALA A C 1
ATOM 768 O O . ALA A 1 96 ? 5.861 -5.554 0.610 1.00 97.56 96 ALA A O 1
ATOM 769 N N . ILE A 1 97 ? 6.190 -3.381 0.145 1.00 97.69 97 ILE A N 1
ATOM 770 C CA . ILE A 1 97 ? 5.291 -3.368 -1.022 1.00 97.69 97 ILE A CA 1
ATOM 771 C C . ILE A 1 97 ? 5.810 -4.276 -2.133 1.00 97.69 97 ILE A C 1
ATOM 773 O O . ILE A 1 97 ? 5.026 -5.024 -2.709 1.00 97.69 97 ILE A O 1
ATOM 777 N N . ALA A 1 98 ? 7.109 -4.247 -2.438 1.00 97.25 98 ALA A N 1
ATOM 778 C CA . ALA A 1 98 ? 7.671 -5.083 -3.496 1.00 97.25 98 ALA A CA 1
ATOM 779 C C . ALA A 1 98 ? 7.486 -6.582 -3.204 1.00 97.25 98 ALA A C 1
ATOM 781 O O . ALA A 1 98 ? 7.076 -7.330 -4.093 1.00 97.25 98 ALA A O 1
ATOM 782 N N . ARG A 1 99 ? 7.728 -7.011 -1.958 1.00 97.50 99 ARG A N 1
ATOM 783 C CA . ARG A 1 99 ? 7.493 -8.392 -1.504 1.00 97.50 99 ARG A CA 1
ATOM 784 C C . ARG A 1 99 ? 6.019 -8.768 -1.582 1.00 97.50 99 ARG A C 1
ATOM 786 O O . ARG A 1 99 ? 5.697 -9.814 -2.144 1.00 97.50 99 ARG A O 1
ATOM 793 N N . TRP A 1 100 ? 5.131 -7.888 -1.119 1.00 97.75 100 TRP A N 1
ATOM 794 C CA . TRP A 1 100 ? 3.694 -8.109 -1.239 1.00 97.75 100 TRP A CA 1
ATOM 795 C C . TRP A 1 100 ? 3.256 -8.269 -2.696 1.00 97.75 100 TRP A C 1
ATOM 797 O O . TRP A 1 100 ? 2.573 -9.234 -3.014 1.00 97.75 100 TRP A O 1
ATOM 807 N N . LEU A 1 101 ? 3.681 -7.382 -3.598 1.00 96.50 101 LEU A N 1
ATOM 808 C CA . LEU A 1 101 ? 3.349 -7.494 -5.020 1.00 96.50 101 LEU A CA 1
ATOM 809 C C . LEU A 1 101 ? 3.885 -8.802 -5.622 1.00 96.50 101 LEU A C 1
ATOM 811 O O . LEU A 1 101 ? 3.226 -9.406 -6.458 1.00 96.50 101 LEU A O 1
ATOM 815 N N . HIS A 1 102 ? 5.061 -9.270 -5.206 1.00 95.81 102 HIS A N 1
ATOM 816 C CA . HIS A 1 102 ? 5.680 -10.444 -5.818 1.00 95.81 102 HIS A CA 1
ATOM 817 C C . HIS A 1 102 ? 5.056 -11.771 -5.384 1.00 95.81 102 HIS A C 1
ATOM 819 O O . HIS A 1 102 ? 4.859 -12.646 -6.225 1.00 95.81 102 HIS A O 1
ATOM 825 N N . SER A 1 103 ? 4.772 -11.933 -4.092 1.00 94.94 103 SER A N 1
ATOM 826 C CA . SER A 1 103 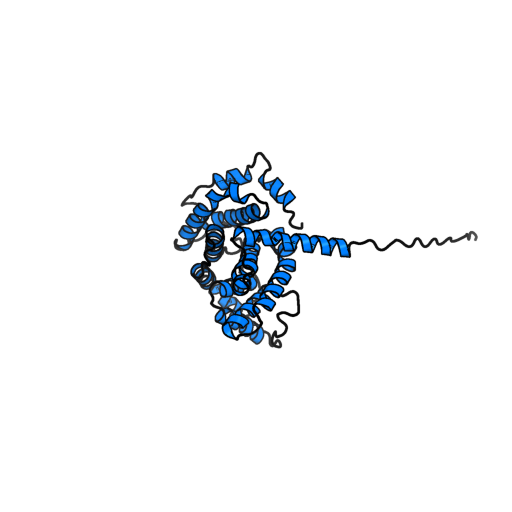? 4.376 -13.227 -3.518 1.00 94.94 103 SER A CA 1
ATOM 827 C C . SER A 1 103 ? 3.150 -13.165 -2.609 1.00 94.94 103 SER A C 1
ATOM 829 O O . SER A 1 103 ? 2.744 -14.190 -2.068 1.00 94.94 103 SER A O 1
ATOM 831 N N . GLY A 1 104 ? 2.562 -11.985 -2.406 1.00 95.44 104 GLY A N 1
ATOM 832 C CA . GLY A 1 104 ? 1.512 -11.777 -1.410 1.00 95.44 104 GLY A CA 1
ATOM 833 C C . GLY A 1 104 ? 2.020 -11.749 0.032 1.00 95.44 104 GLY A C 1
ATOM 834 O O . GLY A 1 104 ? 1.202 -11.732 0.948 1.00 95.44 104 GLY A O 1
ATOM 835 N N . ASP A 1 105 ? 3.339 -11.719 0.251 1.00 95.75 105 ASP A N 1
ATOM 836 C CA . ASP A 1 105 ? 3.926 -11.642 1.589 1.00 95.75 105 ASP A CA 1
ATOM 837 C C . ASP A 1 105 ? 3.430 -10.394 2.341 1.00 95.75 105 ASP A C 1
ATOM 839 O O . ASP A 1 105 ? 3.446 -9.274 1.826 1.00 95.75 105 ASP A O 1
ATOM 843 N N . ALA A 1 106 ? 2.991 -10.589 3.585 1.00 94.38 106 ALA A N 1
ATOM 844 C CA . ALA A 1 106 ? 2.560 -9.505 4.457 1.00 94.38 106 ALA A CA 1
ATOM 845 C C . ALA A 1 106 ? 3.721 -8.575 4.856 1.00 94.38 106 ALA A C 1
ATOM 847 O O . ALA A 1 106 ? 3.462 -7.419 5.198 1.00 94.38 106 ALA A O 1
ATOM 848 N N . ALA A 1 107 ? 4.967 -9.070 4.825 1.00 95.75 107 ALA A N 1
ATOM 849 C CA . ALA A 1 107 ? 6.196 -8.312 5.064 1.00 95.75 107 ALA A CA 1
ATOM 850 C C . ALA A 1 107 ? 6.184 -7.502 6.381 1.00 95.75 107 ALA A C 1
ATOM 852 O O . ALA A 1 107 ? 6.661 -6.368 6.451 1.00 95.75 107 ALA A O 1
ATOM 853 N N . ARG A 1 108 ? 5.609 -8.078 7.452 1.00 96.19 108 ARG A N 1
ATOM 854 C CA . ARG A 1 108 ? 5.367 -7.385 8.737 1.00 96.19 108 ARG A CA 1
ATOM 855 C C . ARG A 1 108 ? 6.630 -6.770 9.343 1.00 96.19 108 ARG A C 1
ATOM 857 O O . ARG A 1 108 ? 6.565 -5.680 9.910 1.00 96.19 108 ARG A O 1
ATOM 864 N N . ASP A 1 109 ? 7.766 -7.449 9.216 1.00 95.94 109 ASP A N 1
ATOM 865 C CA . ASP A 1 109 ? 9.037 -6.973 9.766 1.00 95.94 109 ASP A CA 1
ATOM 866 C C . ASP A 1 109 ? 9.613 -5.799 8.972 1.00 95.94 109 ASP A C 1
ATOM 868 O O . ASP A 1 109 ? 10.142 -4.867 9.576 1.00 95.94 109 ASP A O 1
ATOM 872 N N . ASP A 1 110 ? 9.428 -5.768 7.649 1.00 95.94 110 ASP A N 1
ATOM 873 C CA . ASP A 1 110 ? 9.816 -4.615 6.835 1.00 95.94 110 ASP A CA 1
ATOM 874 C C . ASP A 1 110 ? 8.954 -3.394 7.181 1.00 95.94 110 ASP A C 1
ATOM 876 O O . ASP A 1 110 ? 9.475 -2.290 7.327 1.00 95.94 110 ASP A O 1
ATOM 880 N N . TRP A 1 111 ? 7.648 -3.575 7.411 1.00 96.06 111 TRP A N 1
ATOM 881 C CA . TRP A 1 111 ? 6.780 -2.496 7.900 1.00 96.06 111 TRP A CA 1
ATOM 882 C C . TRP A 1 111 ? 7.203 -1.989 9.282 1.00 96.06 111 TRP A C 1
ATOM 884 O O . TRP A 1 111 ? 7.232 -0.778 9.527 1.00 96.06 111 TRP A O 1
ATOM 894 N N . ARG A 1 112 ? 7.594 -2.897 10.184 1.00 95.06 112 ARG A N 1
ATOM 895 C CA . ARG A 1 112 ? 8.128 -2.527 11.501 1.00 95.06 112 ARG A CA 1
ATOM 896 C C . ARG A 1 112 ? 9.450 -1.767 11.378 1.00 95.06 112 ARG A C 1
ATOM 898 O O . ARG A 1 112 ? 9.631 -0.761 12.065 1.00 95.06 112 ARG A O 1
ATOM 905 N N . ALA A 1 113 ? 10.344 -2.194 10.489 1.00 93.12 113 ALA A N 1
ATOM 906 C CA . ALA A 1 113 ? 11.605 -1.508 10.213 1.00 93.12 113 ALA A CA 1
ATOM 907 C C . ALA A 1 113 ? 11.372 -0.121 9.591 1.00 93.12 113 ALA A C 1
ATOM 909 O O . ALA A 1 113 ? 11.999 0.855 10.006 1.00 93.12 113 ALA A O 1
ATOM 910 N N . ALA A 1 114 ? 10.401 0.003 8.680 1.00 91.88 114 ALA A N 1
ATOM 911 C CA . ALA A 1 114 ? 9.990 1.274 8.090 1.00 91.88 114 ALA A CA 1
ATOM 912 C C . ALA A 1 114 ? 9.568 2.288 9.154 1.00 91.88 114 ALA A C 1
ATOM 914 O O . ALA A 1 114 ? 9.983 3.447 9.098 1.00 91.88 114 ALA A O 1
ATOM 915 N N . ARG A 1 115 ? 8.791 1.843 10.146 1.00 89.56 115 ARG A N 1
ATOM 916 C CA . ARG A 1 115 ? 8.411 2.641 11.315 1.00 89.56 115 ARG A CA 1
ATOM 917 C C . ARG A 1 115 ? 9.620 2.987 12.191 1.00 89.56 115 ARG A C 1
ATOM 919 O O . ARG A 1 115 ? 9.777 4.139 12.596 1.00 89.56 115 ARG A O 1
ATOM 926 N N . GLY A 1 116 ? 10.467 1.997 12.479 1.00 87.81 116 GLY A N 1
ATOM 927 C CA . GLY A 1 116 ? 11.662 2.137 13.317 1.00 87.81 116 GLY A CA 1
ATOM 928 C C . GLY A 1 116 ? 12.708 3.103 12.753 1.00 87.81 116 GLY A C 1
ATOM 929 O O . GLY A 1 116 ? 13.412 3.753 13.520 1.00 87.81 116 GLY A O 1
ATOM 930 N N . ALA A 1 117 ? 12.747 3.279 11.432 1.00 85.00 117 ALA A N 1
ATOM 931 C CA . ALA A 1 117 ? 13.638 4.214 10.749 1.00 85.00 117 ALA A CA 1
ATOM 932 C C . ALA A 1 117 ? 13.259 5.702 10.927 1.00 85.00 117 ALA A C 1
ATOM 934 O O . ALA A 1 117 ? 13.906 6.564 10.336 1.00 85.00 117 ALA A O 1
ATOM 935 N N . GLN A 1 118 ? 12.226 6.031 11.722 1.00 82.12 118 GLN A N 1
ATOM 936 C CA . GLN A 1 118 ? 11.680 7.395 11.844 1.00 82.12 118 GLN A CA 1
ATOM 937 C C . GLN A 1 118 ? 11.750 8.048 13.237 1.00 82.12 118 GLN A C 1
ATOM 939 O O . GLN A 1 118 ? 10.809 8.753 13.624 1.00 82.12 118 GLN A O 1
ATOM 944 N N . PRO A 1 119 ? 12.846 7.905 14.008 1.00 76.56 119 PRO A N 1
ATOM 945 C CA . PRO A 1 119 ? 12.927 8.500 15.341 1.00 76.56 119 PRO A CA 1
ATOM 946 C C . PRO A 1 119 ? 12.927 10.036 15.296 1.00 76.56 119 PRO A C 1
ATOM 948 O O . PRO A 1 119 ? 12.288 10.675 16.130 1.00 76.56 119 PRO A O 1
ATOM 951 N N . GLY A 1 120 ? 13.582 10.646 14.299 1.00 74.38 120 GLY A N 1
ATOM 952 C CA . GLY A 1 120 ? 13.653 12.106 14.160 1.00 74.38 120 GLY A CA 1
ATOM 953 C C . GLY A 1 120 ? 12.292 12.748 13.879 1.00 74.38 120 GLY A C 1
ATOM 954 O O . GLY A 1 120 ? 11.949 13.764 14.482 1.00 74.38 120 GLY A O 1
ATOM 955 N N . TRP A 1 121 ? 11.489 12.112 13.022 1.00 78.00 121 TRP A N 1
ATOM 956 C CA . TRP A 1 121 ? 10.124 12.546 12.726 1.00 78.00 121 TRP A CA 1
ATOM 957 C C . TRP A 1 121 ? 9.186 12.361 13.928 1.00 78.00 121 TRP A C 1
ATOM 959 O O . TRP A 1 121 ? 8.413 13.260 14.267 1.00 78.00 121 TRP A O 1
ATOM 969 N N . HIS A 1 122 ? 9.298 11.233 14.636 1.00 74.62 122 HIS A N 1
ATOM 970 C CA . HIS A 1 122 ? 8.517 11.005 15.853 1.00 74.62 122 HIS A CA 1
ATOM 971 C C . HIS A 1 122 ? 8.848 12.050 16.933 1.00 74.62 122 HIS A C 1
ATOM 973 O O . HIS A 1 122 ? 7.953 12.627 17.553 1.00 74.62 122 HIS A O 1
ATOM 979 N N . ALA A 1 123 ? 10.133 12.376 17.101 1.00 77.00 123 ALA A N 1
ATOM 980 C CA . ALA A 1 123 ? 10.576 13.417 18.019 1.00 77.00 123 ALA A CA 1
ATOM 981 C C . ALA A 1 123 ? 10.070 14.817 17.619 1.00 77.00 123 ALA A C 1
ATOM 983 O O . ALA A 1 123 ? 9.702 15.593 18.500 1.00 77.00 123 ALA A O 1
ATOM 984 N N . SER A 1 124 ? 10.007 15.151 16.320 1.00 76.44 124 SER A N 1
ATOM 985 C CA . SER A 1 124 ? 9.425 16.431 15.876 1.00 76.44 124 SER A CA 1
ATOM 986 C C . SER A 1 124 ? 7.932 16.532 16.185 1.00 76.44 124 SER A C 1
ATOM 988 O O . SER A 1 124 ? 7.468 17.577 16.645 1.00 76.44 124 SER A O 1
ATOM 990 N N . LEU A 1 125 ? 7.182 15.435 16.025 1.00 75.88 125 LEU A N 1
ATOM 991 C CA . LEU A 1 125 ? 5.762 15.404 16.379 1.00 75.88 125 LEU A CA 1
ATOM 992 C C . LEU A 1 125 ? 5.528 15.591 17.880 1.00 75.88 125 LEU A C 1
ATOM 994 O O . LEU A 1 125 ? 4.605 16.315 18.260 1.00 75.88 125 LEU A O 1
ATOM 998 N N . ALA A 1 126 ? 6.367 14.985 18.725 1.00 74.88 126 ALA A N 1
ATOM 999 C CA . ALA A 1 126 ? 6.291 15.140 20.178 1.00 74.88 126 ALA A CA 1
ATOM 1000 C C . ALA A 1 126 ? 6.520 16.596 20.630 1.00 74.88 126 ALA A C 1
ATOM 1002 O O . ALA A 1 126 ? 5.938 17.035 21.618 1.00 74.88 126 ALA A O 1
ATOM 1003 N N . ARG A 1 127 ? 7.313 17.371 19.876 1.00 75.38 127 ARG A N 1
ATOM 1004 C CA . ARG A 1 127 ? 7.537 18.808 20.117 1.00 75.38 127 ARG A CA 1
ATOM 1005 C C . ARG A 1 127 ? 6.443 19.716 19.538 1.00 75.38 127 ARG A C 1
ATOM 1007 O O . ARG A 1 127 ? 6.533 20.933 19.664 1.00 75.38 127 ARG A O 1
ATOM 1014 N N . GLY A 1 128 ? 5.416 19.154 18.896 1.00 69.62 128 GLY A N 1
ATOM 1015 C CA . GLY A 1 128 ? 4.335 19.923 18.273 1.00 69.62 128 GLY A CA 1
ATOM 1016 C C . GLY A 1 128 ? 4.738 20.644 16.980 1.00 69.62 128 GLY A C 1
ATOM 1017 O O . GLY A 1 128 ? 4.020 21.540 16.525 1.00 69.62 128 GLY A O 1
ATOM 1018 N N . GLU A 1 129 ? 5.867 20.273 16.368 1.00 70.62 129 GLU A N 1
ATOM 1019 C CA . GLU A 1 129 ? 6.336 20.874 15.120 1.00 70.62 129 GLU A CA 1
ATOM 1020 C C . GLU A 1 129 ? 5.384 20.495 13.971 1.00 70.62 129 GLU A C 1
ATOM 1022 O O . GLU A 1 129 ? 5.182 19.325 13.655 1.00 70.62 129 GLU A O 1
ATOM 1027 N N . ARG A 1 130 ? 4.753 21.504 13.351 1.00 55.47 130 ARG A N 1
ATOM 1028 C CA . ARG A 1 130 ? 3.736 21.316 12.295 1.00 55.47 130 ARG A CA 1
ATOM 1029 C C . ARG A 1 130 ? 4.267 21.387 10.868 1.00 55.47 130 ARG A C 1
ATOM 1031 O O . ARG A 1 130 ? 3.503 21.142 9.935 1.00 55.47 130 ARG A O 1
ATOM 1038 N N . ARG A 1 131 ? 5.516 21.802 10.660 1.00 52.84 131 ARG A N 1
ATOM 1039 C CA . ARG A 1 131 ? 6.032 21.973 9.301 1.00 52.84 131 ARG A CA 1
ATOM 1040 C C . ARG A 1 131 ? 6.416 20.617 8.741 1.00 52.84 131 ARG A C 1
ATOM 1042 O O . ARG A 1 131 ? 7.488 20.130 9.064 1.00 52.84 131 ARG A O 1
ATOM 1049 N N . THR A 1 132 ? 5.581 20.098 7.841 1.00 51.44 132 THR A N 1
ATOM 1050 C CA . THR A 1 132 ? 6.040 19.216 6.768 1.00 51.44 132 THR A CA 1
ATOM 1051 C C . THR A 1 132 ? 7.073 19.990 5.961 1.00 51.44 132 THR A C 1
ATOM 1053 O O . THR A 1 132 ? 6.741 20.699 5.010 1.00 51.44 132 THR A O 1
ATOM 1056 N N . THR A 1 133 ? 8.334 19.926 6.379 1.00 44.34 133 THR A N 1
ATOM 1057 C CA . THR A 1 133 ? 9.448 20.236 5.485 1.00 44.34 133 THR A CA 1
ATOM 1058 C C . THR A 1 133 ? 9.264 19.372 4.234 1.00 44.34 133 THR A C 1
ATOM 1060 O O . THR A 1 133 ? 8.815 18.228 4.372 1.00 44.34 133 THR A O 1
ATOM 1063 N N . PRO A 1 134 ? 9.557 19.874 3.021 1.00 41.12 134 PRO A N 1
ATOM 1064 C CA . PRO A 1 134 ? 9.627 19.030 1.836 1.00 41.12 134 PRO A CA 1
ATOM 1065 C C . PRO A 1 134 ? 10.493 17.814 2.162 1.00 41.12 134 PRO A C 1
ATOM 1067 O O . PRO A 1 134 ? 11.669 17.950 2.490 1.00 41.12 134 PRO A O 1
ATOM 1070 N N . GLY A 1 135 ? 9.858 16.646 2.209 1.00 51.31 135 GLY A N 1
ATOM 1071 C CA . GLY A 1 135 ? 10.489 15.441 2.712 1.00 51.31 135 GLY A CA 1
ATOM 1072 C C . GLY A 1 135 ? 10.333 15.121 4.195 1.00 51.31 135 GLY A C 1
ATOM 1073 O O . GLY A 1 135 ? 11.264 14.639 4.825 1.00 51.31 135 GLY A O 1
ATOM 1074 N N . GLN A 1 136 ? 9.148 15.292 4.761 1.00 60.59 136 GLN A N 1
ATOM 1075 C CA . GLN A 1 136 ? 8.762 14.547 5.956 1.00 60.59 136 GLN A CA 1
ATOM 1076 C C . GLN A 1 136 ? 7.702 13.515 5.605 1.00 60.59 136 GLN A C 1
ATOM 1078 O O . GLN A 1 136 ? 6.869 13.733 4.727 1.00 60.59 136 GLN A O 1
ATOM 1083 N N . ILE A 1 137 ? 7.735 12.395 6.317 1.00 64.31 137 ILE A N 1
ATOM 1084 C CA . ILE A 1 137 ? 6.727 11.347 6.200 1.00 64.31 137 ILE A CA 1
ATOM 1085 C C . ILE A 1 137 ? 5.369 11.898 6.603 1.00 64.31 137 ILE A C 1
ATOM 1087 O O . ILE A 1 137 ? 5.233 12.612 7.602 1.00 64.31 137 ILE A O 1
ATOM 1091 N N . ALA A 1 138 ? 4.355 11.570 5.808 1.00 77.56 138 ALA A N 1
ATOM 1092 C CA . ALA A 1 138 ? 2.993 11.894 6.166 1.00 77.56 138 ALA A CA 1
ATOM 1093 C C . ALA A 1 138 ? 2.572 11.030 7.360 1.00 77.56 138 ALA A C 1
ATOM 1095 O O . ALA A 1 138 ? 2.832 9.829 7.397 1.00 77.56 138 ALA A O 1
ATOM 1096 N N . LEU A 1 139 ? 1.864 11.632 8.319 1.00 84.00 139 LEU A N 1
ATOM 1097 C CA . LEU A 1 139 ? 1.243 10.902 9.432 1.00 84.00 139 LEU A CA 1
ATOM 1098 C C . LEU A 1 139 ? 0.391 9.721 8.935 1.00 84.00 139 LEU A C 1
ATOM 1100 O O . LEU A 1 139 ? 0.353 8.669 9.562 1.00 84.00 139 LEU A O 1
ATOM 1104 N N . ASP A 1 140 ? -0.249 9.908 7.784 1.00 87.62 140 ASP A N 1
ATOM 1105 C CA . ASP A 1 140 ? -1.041 8.913 7.073 1.00 87.62 140 ASP A CA 1
ATOM 1106 C C . ASP A 1 140 ? -0.216 7.650 6.745 1.00 87.62 140 ASP A C 1
ATOM 1108 O O . ASP A 1 140 ? -0.675 6.542 7.011 1.00 87.62 140 ASP A O 1
ATOM 1112 N N . ASP A 1 141 ? 1.017 7.805 6.248 1.00 89.44 141 ASP A N 1
ATOM 1113 C CA . ASP A 1 141 ? 1.891 6.676 5.896 1.00 89.44 141 ASP A CA 1
ATOM 1114 C C . ASP A 1 141 ? 2.409 5.957 7.142 1.00 89.44 141 ASP A C 1
ATOM 1116 O O . ASP A 1 141 ? 2.389 4.731 7.205 1.00 89.44 141 ASP A O 1
ATOM 1120 N N . TYR A 1 142 ? 2.821 6.712 8.166 1.00 90.69 142 TYR A N 1
ATOM 1121 C CA . TYR A 1 142 ? 3.311 6.120 9.412 1.00 90.69 142 TYR A CA 1
ATOM 1122 C C . TYR A 1 142 ? 2.250 5.228 10.071 1.00 90.69 142 TYR A C 1
ATOM 1124 O O . TYR A 1 142 ? 2.552 4.123 10.521 1.00 90.69 142 TYR A O 1
ATOM 1132 N N . LEU A 1 143 ? 0.993 5.682 10.099 1.00 92.38 143 LEU A N 1
ATOM 1133 C CA . LEU A 1 143 ? -0.109 4.902 10.661 1.00 92.38 143 LEU A CA 1
ATOM 1134 C C . LEU A 1 143 ? -0.437 3.671 9.814 1.00 92.38 143 LEU A C 1
ATOM 1136 O O . LEU A 1 143 ? -0.728 2.618 10.378 1.00 92.38 143 LEU A O 1
ATOM 1140 N N . ALA A 1 144 ? -0.334 3.768 8.487 1.00 95.06 144 ALA A N 1
ATOM 1141 C CA . ALA A 1 144 ? -0.450 2.602 7.618 1.00 95.06 144 ALA A CA 1
ATOM 1142 C C . ALA A 1 144 ? 0.641 1.559 7.922 1.00 95.06 144 ALA A C 1
ATOM 1144 O O . ALA A 1 144 ? 0.366 0.360 7.908 1.00 95.06 144 ALA A O 1
ATOM 1145 N N . TRP A 1 145 ? 1.865 1.983 8.255 1.00 95.81 145 TRP A N 1
ATOM 1146 C CA . TRP A 1 145 ? 2.926 1.057 8.666 1.00 95.81 145 TRP A CA 1
ATOM 1147 C C . TRP A 1 145 ? 2.638 0.412 10.020 1.00 95.81 145 TRP A C 1
ATOM 1149 O O . TRP A 1 145 ? 2.844 -0.790 10.150 1.00 95.81 145 TRP A O 1
ATOM 1159 N N . CYS A 1 146 ? 2.108 1.160 10.997 1.00 95.81 146 CYS A N 1
ATOM 1160 C CA . CYS A 1 146 ? 1.654 0.591 12.274 1.00 95.81 146 CYS A CA 1
ATOM 1161 C C . CYS A 1 146 ? 0.584 -0.490 12.079 1.00 95.81 146 CYS A C 1
ATOM 1163 O O . CYS A 1 146 ? 0.661 -1.541 12.711 1.00 95.81 146 CYS A O 1
ATOM 1165 N N . VAL A 1 147 ? -0.396 -0.245 11.202 1.00 97.31 147 VAL A N 1
ATOM 1166 C CA . VAL A 1 147 ? -1.432 -1.233 10.861 1.00 97.31 147 VAL A CA 1
ATOM 1167 C C . VAL A 1 147 ? -0.790 -2.486 10.265 1.00 97.31 147 VAL A C 1
ATOM 1169 O O . VAL A 1 147 ? -1.023 -3.595 10.736 1.00 97.31 147 VAL A O 1
ATOM 1172 N N . GLN A 1 148 ? 0.078 -2.325 9.268 1.00 97.44 148 GLN A N 1
ATOM 1173 C CA . GLN A 1 148 ? 0.644 -3.466 8.549 1.00 97.44 148 GLN A CA 1
ATOM 1174 C C . GLN A 1 148 ? 1.712 -4.242 9.329 1.00 97.44 148 GLN A C 1
ATOM 1176 O O . GLN A 1 148 ? 1.876 -5.442 9.106 1.00 97.44 148 GLN A O 1
ATOM 1181 N N . SER A 1 149 ? 2.421 -3.602 10.261 1.00 97.06 149 SER A N 1
ATOM 1182 C CA . SER A 1 149 ? 3.339 -4.293 11.174 1.00 97.06 149 SER A CA 1
ATOM 1183 C C . SER A 1 149 ? 2.619 -4.977 12.341 1.00 97.06 149 SER A C 1
ATOM 1185 O O . SER A 1 149 ? 3.220 -5.797 13.038 1.00 97.06 149 SER A O 1
ATOM 1187 N N . GLY A 1 150 ? 1.339 -4.659 12.562 1.00 96.62 150 GLY A N 1
ATOM 1188 C CA . GLY A 1 150 ? 0.566 -5.099 13.720 1.00 96.62 150 GLY A CA 1
ATOM 1189 C C . GLY A 1 150 ? 0.840 -4.298 14.999 1.00 96.62 150 GLY A C 1
ATOM 1190 O O . GLY A 1 150 ? 0.301 -4.635 16.054 1.00 96.62 150 GLY A O 1
ATOM 1191 N N . ASP A 1 151 ? 1.633 -3.224 14.927 1.00 96.44 151 ASP A N 1
ATOM 1192 C CA . ASP A 1 151 ? 1.964 -2.348 16.058 1.00 96.44 151 ASP A CA 1
ATOM 1193 C C . ASP A 1 151 ? 0.818 -1.346 16.344 1.00 96.44 151 ASP A C 1
ATOM 1195 O O . ASP A 1 151 ? 1.017 -0.135 16.474 1.00 96.44 151 ASP A O 1
ATOM 1199 N N . HIS A 1 152 ? -0.415 -1.847 16.435 1.00 96.81 152 HIS A N 1
ATOM 1200 C CA . HIS A 1 152 ? -1.636 -1.045 16.542 1.00 96.81 152 HIS A CA 1
ATOM 1201 C C . HIS A 1 152 ? -1.657 -0.124 17.771 1.00 96.81 152 HIS A C 1
ATOM 1203 O O . HIS A 1 152 ? -2.108 1.018 17.683 1.00 96.81 152 HIS A O 1
ATOM 1209 N N . ALA A 1 153 ? -1.134 -0.595 18.908 1.00 96.44 153 ALA A N 1
ATOM 1210 C CA . ALA A 1 153 ? -1.058 0.192 20.139 1.00 96.44 153 ALA A CA 1
ATOM 1211 C C . ALA A 1 153 ? -0.209 1.463 19.957 1.00 96.44 153 ALA A C 1
ATOM 1213 O O . ALA A 1 153 ? -0.608 2.534 20.408 1.00 96.44 153 ALA A O 1
ATOM 1214 N N . VAL A 1 154 ? 0.894 1.364 19.205 1.00 93.00 154 VAL A N 1
ATOM 1215 C CA . VAL A 1 154 ? 1.766 2.505 18.877 1.00 93.00 154 VAL A CA 1
ATOM 1216 C C . VAL A 1 154 ? 1.017 3.528 18.019 1.00 93.00 154 VAL A C 1
ATOM 1218 O O . VAL A 1 154 ? 1.105 4.730 18.256 1.00 93.00 154 VAL A O 1
ATOM 1221 N N . GLY A 1 155 ? 0.235 3.061 17.039 1.00 91.56 155 GLY A N 1
ATOM 1222 C CA . GLY A 1 155 ? -0.585 3.943 16.205 1.00 91.56 155 GLY A CA 1
ATOM 1223 C C . GLY A 1 155 ? -1.660 4.696 17.000 1.00 91.56 155 GLY A C 1
ATOM 1224 O O . GLY A 1 155 ? -1.906 5.875 16.739 1.00 91.56 155 GLY A O 1
ATOM 1225 N N . ILE A 1 156 ? -2.273 4.040 17.993 1.00 91.62 156 ILE A N 1
ATOM 1226 C CA . ILE A 1 156 ? -3.242 4.669 18.906 1.00 91.62 156 ILE A CA 1
ATOM 1227 C C . ILE A 1 156 ? -2.568 5.749 19.748 1.00 91.62 156 ILE A C 1
ATOM 1229 O O . ILE A 1 156 ? -3.036 6.887 19.755 1.00 91.62 156 ILE A O 1
ATOM 1233 N N . GLU A 1 157 ? -1.466 5.409 20.417 1.00 90.44 157 GLU A N 1
ATOM 1234 C CA . GLU A 1 157 ? -0.728 6.330 21.286 1.00 90.44 157 GLU A CA 1
ATOM 1235 C C . GLU A 1 157 ? -0.293 7.594 20.529 1.00 90.44 157 GLU A C 1
ATOM 1237 O O . GLU A 1 157 ? -0.441 8.716 21.025 1.00 90.44 157 GLU A O 1
ATOM 1242 N N . LEU A 1 158 ? 0.170 7.436 19.285 1.00 87.50 158 LEU A N 1
ATOM 1243 C CA . LEU A 1 158 ? 0.558 8.564 18.445 1.00 87.50 158 LEU A CA 1
ATOM 1244 C C . LEU A 1 158 ? -0.618 9.513 18.173 1.00 87.50 158 LEU A C 1
ATOM 1246 O O . LEU A 1 158 ? -0.475 10.726 18.305 1.00 87.50 158 LEU A O 1
ATOM 1250 N N . ILE A 1 159 ? -1.789 8.995 17.800 1.00 86.00 159 ILE A N 1
ATOM 1251 C CA . ILE A 1 159 ? -2.957 9.849 17.542 1.00 86.00 159 ILE A CA 1
ATOM 1252 C C . ILE A 1 159 ? -3.468 10.500 18.829 1.00 86.00 159 ILE A C 1
ATOM 1254 O O . ILE A 1 159 ? -3.759 11.698 18.833 1.00 86.00 159 ILE A O 1
ATOM 1258 N N . GLU A 1 160 ? -3.564 9.746 19.922 1.00 86.88 160 GLU A N 1
ATOM 1259 C CA . GLU A 1 160 ? -4.090 10.253 21.192 1.00 86.88 160 GLU A CA 1
ATOM 1260 C C . GLU A 1 160 ? -3.171 11.313 21.811 1.00 86.88 160 GLU A C 1
ATOM 1262 O O . GLU A 1 160 ? -3.663 12.353 22.255 1.00 86.88 160 GLU A O 1
ATOM 1267 N N . SER A 1 161 ? -1.849 11.134 21.741 1.00 82.62 161 SER A N 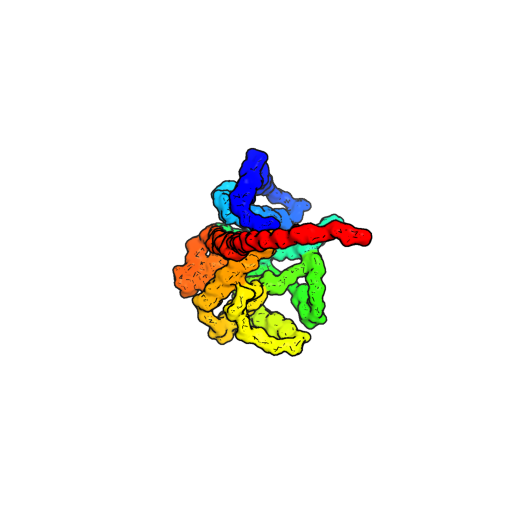1
ATOM 1268 C CA . SER A 1 161 ? -0.887 12.160 22.169 1.00 82.62 161 SER A CA 1
ATOM 1269 C C . SER A 1 161 ? -1.001 13.439 21.330 1.00 82.62 161 SER A C 1
ATOM 1271 O O . SER A 1 161 ? -1.003 14.544 21.876 1.00 82.62 161 SER A O 1
ATOM 1273 N N . GLN A 1 162 ? -1.198 13.321 20.013 1.00 79.00 162 GLN A N 1
ATOM 1274 C CA . GLN A 1 162 ? -1.416 14.475 19.135 1.00 79.00 162 GLN A CA 1
ATOM 1275 C C . GLN A 1 162 ? -2.737 15.204 19.417 1.00 79.00 162 GLN A C 1
ATOM 1277 O O . GLN A 1 162 ? -2.810 16.421 19.231 1.00 79.00 162 GLN A O 1
ATOM 1282 N N . LEU A 1 163 ? -3.784 14.494 19.844 1.00 77.62 163 LEU A N 1
ATOM 1283 C CA . LEU A 1 163 ? -5.053 15.102 20.254 1.00 77.62 163 LEU A CA 1
ATOM 1284 C C . LEU A 1 163 ? -4.930 15.803 21.612 1.00 77.62 163 LEU A C 1
ATOM 1286 O O . LEU A 1 163 ? -5.404 16.933 21.750 1.00 77.62 163 LEU A O 1
ATOM 1290 N N . ALA A 1 164 ? -4.240 15.180 22.571 1.00 73.94 164 ALA A N 1
ATOM 1291 C CA . ALA A 1 164 ? -3.972 15.756 23.887 1.00 73.94 164 ALA A CA 1
ATOM 1292 C C . ALA A 1 164 ? -3.189 17.076 23.781 1.00 73.94 164 ALA A C 1
ATOM 1294 O O . ALA A 1 164 ? -3.576 18.073 24.389 1.00 73.94 164 ALA A O 1
ATOM 1295 N N . LEU A 1 165 ? -2.172 17.130 22.911 1.00 63.25 165 LEU A N 1
ATOM 1296 C CA . LEU A 1 165 ? -1.414 18.356 22.617 1.00 63.25 165 LEU A CA 1
ATOM 1297 C C . LEU A 1 165 ? -2.271 19.492 22.029 1.00 63.25 165 LEU A C 1
ATOM 1299 O O . LEU A 1 165 ? -1.862 20.650 22.051 1.00 63.25 165 LEU A O 1
ATOM 1303 N N . ARG A 1 166 ? -3.447 19.186 21.468 1.00 63.81 166 ARG A N 1
ATOM 1304 C CA . ARG A 1 166 ? -4.307 20.160 20.776 1.00 63.81 166 ARG A CA 1
ATOM 1305 C C . ARG A 1 166 ? -5.475 20.663 21.619 1.00 63.81 166 ARG A C 1
ATOM 1307 O O . ARG A 1 166 ? -6.294 21.401 21.069 1.00 63.81 166 ARG A O 1
ATOM 1314 N N . ALA A 1 167 ? -5.599 20.239 22.882 1.00 59.25 167 ALA A N 1
ATOM 1315 C CA . ALA A 1 167 ? -6.762 20.519 23.738 1.00 59.25 167 ALA A CA 1
ATOM 1316 C C . ALA A 1 167 ? -8.111 20.313 23.008 1.00 59.25 167 ALA A C 1
ATOM 1318 O O . ALA A 1 167 ? -9.088 21.020 23.241 1.00 59.25 167 ALA A O 1
ATOM 1319 N N . SER A 1 168 ? -8.143 19.382 22.050 1.00 55.47 168 SER A N 1
ATOM 1320 C CA . SER A 1 168 ? -9.281 19.164 21.161 1.00 55.47 168 SER A CA 1
ATOM 1321 C C . SER A 1 168 ? -10.081 17.965 21.657 1.00 55.47 168 SER A C 1
ATOM 1323 O O . SER A 1 168 ? -9.501 16.936 22.002 1.00 55.47 168 SER A O 1
ATOM 1325 N N . ALA A 1 169 ? -11.411 18.101 21.687 1.00 44.31 169 ALA A N 1
ATOM 1326 C CA . ALA A 1 169 ? -12.335 17.040 22.087 1.00 44.31 169 ALA A CA 1
ATOM 1327 C C . ALA A 1 169 ? -12.089 15.745 21.284 1.00 44.31 169 ALA A C 1
ATOM 1329 O O . ALA A 1 169 ? -11.677 15.806 20.119 1.00 44.31 169 ALA A O 1
ATOM 1330 N N . PRO A 1 170 ? -12.313 14.565 21.887 1.00 51.28 170 PRO A N 1
ATOM 1331 C CA . PRO A 1 170 ? -11.772 13.331 21.353 1.00 51.28 170 PRO A CA 1
ATOM 1332 C C . PRO A 1 170 ? -12.465 12.961 20.037 1.00 51.28 170 PRO A C 1
ATOM 1334 O O . PRO A 1 170 ? -13.687 13.026 19.909 1.00 51.28 170 PRO A O 1
ATOM 1337 N N . ALA A 1 171 ? -11.675 12.553 19.042 1.00 50.50 171 ALA A N 1
ATOM 1338 C CA . ALA A 1 171 ? -12.152 12.171 17.716 1.00 50.50 171 ALA A CA 1
ATOM 1339 C C . ALA A 1 171 ? -12.969 10.868 17.797 1.00 50.50 171 ALA A C 1
ATOM 1341 O O . ALA A 1 171 ? -12.437 9.777 17.632 1.00 50.50 171 ALA A O 1
ATOM 1342 N N . HIS A 1 172 ? -14.255 10.968 18.135 1.00 48.47 172 HIS A N 1
ATOM 1343 C CA . HIS A 1 172 ? -15.151 9.814 18.287 1.00 48.47 172 HIS A CA 1
ATOM 1344 C C . HIS A 1 172 ? -16.027 9.556 17.051 1.00 48.47 172 HIS A C 1
ATOM 1346 O O . HIS A 1 172 ? -16.707 8.540 16.991 1.00 48.47 172 HIS A O 1
ATOM 1352 N N . ALA A 1 173 ? -15.973 10.411 16.024 1.00 53.41 173 ALA A N 1
ATOM 1353 C CA . ALA A 1 173 ? -16.780 10.274 14.805 1.00 53.41 173 ALA A CA 1
ATOM 1354 C C . ALA A 1 173 ? -15.978 9.751 13.592 1.00 53.41 173 ALA A C 1
ATOM 1356 O O . ALA A 1 173 ? -16.174 10.221 12.473 1.00 53.41 173 ALA A O 1
ATOM 1357 N N . VAL A 1 174 ? -15.068 8.795 13.808 1.00 59.09 174 VAL A N 1
ATOM 1358 C CA . VAL A 1 174 ? -14.034 8.382 12.835 1.00 59.09 174 VAL A CA 1
ATOM 1359 C C . VAL A 1 174 ? -14.600 7.735 11.557 1.00 59.09 174 VAL A C 1
ATOM 1361 O O . VAL A 1 174 ? -14.033 7.929 10.490 1.00 59.09 174 VAL A O 1
ATOM 1364 N N . LEU A 1 175 ? -15.741 7.032 11.621 1.00 58.06 175 LEU A N 1
ATOM 1365 C CA . LEU A 1 175 ? -16.286 6.272 10.475 1.00 58.06 175 LEU A CA 1
ATOM 1366 C C . LEU A 1 175 ? -17.514 6.898 9.782 1.00 58.06 175 LEU A C 1
ATOM 1368 O O . LEU A 1 175 ? -17.994 6.377 8.770 1.00 58.06 175 LEU A O 1
ATOM 1372 N N . THR A 1 176 ? -18.041 8.009 10.305 1.00 55.97 176 THR A N 1
ATOM 1373 C CA . THR A 1 176 ? -19.294 8.618 9.800 1.00 55.97 176 THR A CA 1
ATOM 1374 C C . THR A 1 176 ? -19.106 9.458 8.533 1.00 55.97 176 THR A C 1
ATOM 1376 O O . THR A 1 176 ? -20.066 9.703 7.807 1.00 55.97 176 THR A O 1
ATOM 1379 N N . ARG A 1 177 ? -17.873 9.878 8.228 1.00 62.06 177 ARG A N 1
ATOM 1380 C CA . ARG A 1 177 ? -17.507 10.685 7.048 1.00 62.06 177 ARG A CA 1
ATOM 1381 C C . ARG A 1 177 ? -16.606 9.882 6.111 1.00 62.06 177 ARG A C 1
ATOM 1383 O O . ARG A 1 177 ? -16.202 8.785 6.473 1.00 62.06 177 ARG A O 1
ATOM 1390 N N . LEU A 1 178 ? -16.305 10.425 4.926 1.00 63.72 178 LEU A N 1
ATOM 1391 C CA . LEU A 1 178 ? -15.196 9.969 4.080 1.00 63.72 178 LEU A CA 1
ATOM 1392 C C . LEU A 1 178 ? -13.911 10.066 4.923 1.00 63.72 178 LEU A C 1
ATOM 1394 O O . LEU A 1 178 ? -13.441 11.187 5.147 1.00 63.72 178 LEU A O 1
ATOM 1398 N N . PRO A 1 179 ? -13.409 8.960 5.497 1.00 69.81 179 PRO A N 1
ATOM 1399 C CA . PRO A 1 179 ? -12.391 9.070 6.521 1.00 69.81 179 PRO A CA 1
ATOM 1400 C C . PRO A 1 179 ? -11.076 9.420 5.842 1.00 69.81 179 PRO A C 1
ATOM 1402 O O . PRO A 1 179 ? -10.721 8.833 4.819 1.00 69.81 179 PRO A O 1
ATOM 1405 N N . ARG A 1 180 ? -10.338 10.381 6.401 1.00 84.06 180 ARG A N 1
ATOM 1406 C CA . ARG A 1 180 ? -8.964 10.611 5.944 1.00 84.06 180 ARG A CA 1
ATOM 1407 C C . ARG A 1 180 ? -8.125 9.364 6.237 1.00 84.06 180 ARG A C 1
ATOM 1409 O O . ARG A 1 180 ? -8.399 8.695 7.235 1.00 84.06 180 ARG A O 1
ATOM 1416 N N . PRO A 1 181 ? -7.055 9.090 5.478 1.00 90.31 181 PRO A N 1
ATOM 1417 C CA . PRO A 1 181 ? -6.245 7.891 5.692 1.00 90.31 181 PRO A CA 1
ATOM 1418 C C . PRO A 1 181 ? -5.768 7.715 7.144 1.00 90.31 181 PRO A C 1
ATOM 1420 O O . PRO A 1 181 ? -5.893 6.635 7.716 1.00 90.31 181 PRO A O 1
ATOM 1423 N N . ARG A 1 182 ? -5.350 8.799 7.815 1.00 87.56 182 ARG A N 1
ATOM 1424 C CA . ARG A 1 182 ? -5.006 8.764 9.254 1.00 87.56 182 ARG A CA 1
ATOM 1425 C C . ARG A 1 182 ? -6.158 8.371 10.182 1.00 87.56 182 ARG A C 1
ATOM 1427 O O . ARG A 1 182 ? -5.940 7.692 11.177 1.00 87.56 182 ARG A O 1
ATOM 1434 N N . GLU A 1 183 ? -7.368 8.845 9.892 1.00 86.94 183 GLU A N 1
ATOM 1435 C CA . GLU A 1 183 ? -8.567 8.562 10.687 1.00 86.94 183 GLU A CA 1
ATOM 1436 C C . GLU A 1 183 ? -8.946 7.095 10.495 1.00 86.94 183 GLU A C 1
ATOM 1438 O O . GLU A 1 183 ? -9.201 6.383 11.463 1.00 86.94 183 GLU A O 1
ATOM 1443 N N . PHE A 1 184 ? -8.876 6.620 9.254 1.00 92.12 184 PHE A N 1
ATOM 1444 C CA . PHE A 1 184 ? -9.134 5.232 8.924 1.00 92.12 184 PHE A CA 1
ATOM 1445 C C . PHE A 1 184 ? -8.131 4.268 9.576 1.00 92.12 184 PHE A C 1
ATOM 1447 O O . PHE A 1 184 ? -8.554 3.344 10.268 1.00 92.12 184 PHE A O 1
ATOM 1454 N N . ALA A 1 185 ? -6.818 4.506 9.458 1.00 93.88 185 ALA A N 1
ATOM 1455 C CA . ALA A 1 185 ? -5.823 3.670 10.140 1.00 93.88 185 ALA A CA 1
ATOM 1456 C C . ALA A 1 185 ? -5.989 3.686 11.664 1.00 93.88 185 ALA A C 1
ATOM 1458 O O . ALA A 1 185 ? -5.851 2.646 12.305 1.00 93.88 185 ALA A O 1
ATOM 1459 N N . TYR A 1 186 ? -6.349 4.829 12.254 1.00 92.06 186 TYR A N 1
ATOM 1460 C CA . TYR A 1 186 ? -6.659 4.891 13.680 1.00 92.06 186 TYR A CA 1
ATOM 1461 C C . TYR A 1 186 ? -7.847 3.991 14.058 1.00 92.06 186 TYR A C 1
ATOM 1463 O O . TYR A 1 186 ? -7.774 3.284 15.063 1.00 92.06 186 TYR A O 1
ATOM 1471 N N . ALA A 1 187 ? -8.909 3.952 13.245 1.00 92.69 187 ALA A N 1
ATOM 1472 C CA . ALA A 1 187 ? -10.028 3.033 13.459 1.00 92.69 187 ALA A CA 1
ATOM 1473 C C . ALA A 1 187 ? -9.605 1.558 13.380 1.00 92.69 187 ALA A C 1
ATOM 1475 O O . ALA A 1 187 ? -10.012 0.777 14.238 1.00 92.69 187 ALA A O 1
ATOM 1476 N N . ILE A 1 188 ? -8.747 1.191 12.419 1.00 95.62 188 ILE A N 1
ATOM 1477 C CA . ILE A 1 188 ? -8.192 -0.170 12.316 1.00 95.62 188 ILE A CA 1
ATOM 1478 C C . ILE A 1 188 ? -7.403 -0.523 13.585 1.00 95.62 188 ILE A C 1
ATOM 1480 O O . ILE A 1 188 ? -7.595 -1.589 14.169 1.00 95.62 188 ILE A O 1
ATOM 1484 N N . CYS A 1 189 ? -6.557 0.387 14.073 1.00 95.75 189 CYS A N 1
ATOM 1485 C CA . CYS A 1 189 ? -5.820 0.147 15.309 1.00 95.75 189 CYS A CA 1
ATOM 1486 C C . CYS A 1 189 ? -6.757 -0.026 16.519 1.00 95.75 189 CYS A C 1
ATOM 1488 O O . CYS A 1 189 ? -6.549 -0.926 17.335 1.00 95.75 189 CYS A O 1
ATOM 1490 N N . LEU A 1 190 ? -7.802 0.804 16.634 1.00 93.88 190 LEU A N 1
ATOM 1491 C CA . LEU A 1 190 ? -8.809 0.698 17.698 1.00 93.88 190 LEU A CA 1
ATOM 1492 C C . LEU A 1 190 ? -9.579 -0.626 17.652 1.00 93.88 190 LEU A C 1
ATOM 1494 O O . LEU A 1 190 ? -9.908 -1.158 18.713 1.00 93.88 190 LEU A O 1
ATOM 1498 N N . HIS A 1 191 ? -9.841 -1.161 16.463 1.00 94.25 191 HIS A N 1
ATOM 1499 C CA . HIS A 1 191 ? -10.429 -2.485 16.300 1.00 94.25 191 HIS A CA 1
ATOM 1500 C C . HIS A 1 191 ? -9.541 -3.567 16.901 1.00 94.25 191 HIS A C 1
ATOM 1502 O O . HIS A 1 191 ? -9.971 -4.289 17.798 1.00 94.25 191 HIS A O 1
ATOM 1508 N N . HIS A 1 192 ? -8.271 -3.611 16.503 1.00 95.50 192 HIS A N 1
ATOM 1509 C CA . HIS A 1 192 ? -7.364 -4.660 16.963 1.00 95.50 192 HIS A CA 1
ATOM 1510 C C . HIS A 1 192 ? -7.014 -4.585 18.455 1.00 95.50 192 HIS A C 1
ATOM 1512 O O . HIS A 1 192 ? -6.795 -5.623 19.072 1.00 95.50 192 HIS A O 1
ATOM 1518 N N . VAL A 1 193 ? -6.946 -3.387 19.046 1.00 96.94 193 VAL A N 1
ATOM 1519 C CA . VAL A 1 193 ? -6.523 -3.221 20.453 1.00 96.94 193 VAL A CA 1
ATOM 1520 C C . VAL A 1 193 ? -7.702 -3.133 21.417 1.00 96.94 193 VAL A C 1
ATOM 1522 O O . VAL A 1 193 ? -7.600 -3.578 22.556 1.00 96.94 193 VAL A O 1
ATOM 1525 N N . ARG A 1 194 ? -8.808 -2.514 20.995 1.00 93.88 194 ARG A N 1
ATOM 1526 C CA . ARG A 1 194 ? -9.936 -2.170 21.876 1.00 93.88 194 ARG A CA 1
ATOM 1527 C C . ARG A 1 194 ? -11.265 -2.780 21.420 1.00 93.88 194 ARG A C 1
ATOM 1529 O O . ARG A 1 194 ? -12.290 -2.449 22.007 1.00 93.88 194 ARG A O 1
ATOM 1536 N N . GLY A 1 195 ? -11.269 -3.612 20.374 1.00 91.44 195 GLY A N 1
ATOM 1537 C CA . GLY A 1 195 ? -12.478 -4.253 19.849 1.00 91.44 195 GLY A CA 1
ATOM 1538 C C . GLY A 1 195 ? -13.525 -3.266 19.328 1.00 91.44 195 GLY A C 1
ATOM 1539 O O . GLY A 1 195 ? -14.713 -3.571 19.350 1.00 91.44 195 GLY A O 1
ATOM 1540 N N . ARG A 1 196 ? -13.124 -2.050 18.930 1.00 88.00 196 ARG A N 1
ATOM 1541 C CA . ARG A 1 196 ? -14.066 -1.058 18.385 1.00 88.00 196 ARG A CA 1
ATOM 1542 C C . ARG A 1 196 ? -14.263 -1.278 16.891 1.00 88.00 196 ARG A C 1
ATOM 1544 O O . ARG A 1 196 ? -13.278 -1.447 16.189 1.00 88.00 196 ARG A O 1
ATOM 1551 N N . PHE A 1 197 ? -15.495 -1.105 16.418 1.00 89.56 197 PHE A N 1
ATOM 1552 C CA . PHE A 1 197 ? -15.896 -1.268 15.016 1.00 89.56 197 PHE A CA 1
ATOM 1553 C C . PHE A 1 197 ? -15.841 -2.716 14.538 1.00 89.56 197 PHE A C 1
ATOM 1555 O O . PHE A 1 197 ? -14.920 -3.467 14.860 1.00 89.56 197 PHE A O 1
ATOM 1562 N N . GLU A 1 198 ? -16.823 -3.089 13.731 1.00 91.56 198 GLU A N 1
ATOM 1563 C CA . GLU A 1 198 ? -16.860 -4.418 13.128 1.00 91.56 198 GLU A CA 1
ATOM 1564 C C . GLU A 1 198 ? -15.983 -4.470 11.863 1.00 91.56 198 GLU A C 1
ATOM 1566 O O . GLU A 1 198 ? -15.876 -3.467 11.145 1.00 91.56 198 GLU A O 1
ATOM 1571 N N . PRO A 1 199 ? -15.390 -5.629 11.515 1.00 93.50 199 PRO A N 1
ATOM 1572 C CA . PRO A 1 199 ? -14.569 -5.764 10.307 1.00 93.50 199 PRO A CA 1
ATOM 1573 C C . PRO A 1 199 ? -15.291 -5.315 9.027 1.00 93.50 199 PRO A C 1
ATOM 1575 O O . PRO A 1 199 ? -14.694 -4.670 8.164 1.00 93.50 199 PRO A O 1
ATOM 1578 N N . ALA A 1 200 ? -16.596 -5.589 8.926 1.00 94.25 200 ALA A N 1
ATOM 1579 C CA . ALA A 1 200 ? -17.421 -5.160 7.799 1.00 94.25 200 ALA A CA 1
ATOM 1580 C C . ALA A 1 200 ? -17.542 -3.627 7.710 1.00 94.25 200 ALA A C 1
ATOM 1582 O O . ALA A 1 200 ? -17.447 -3.060 6.621 1.00 94.25 200 ALA A O 1
ATOM 1583 N N . GLU A 1 201 ? -17.686 -2.938 8.847 1.00 92.62 201 GLU A N 1
ATOM 1584 C CA . GLU A 1 201 ? -17.750 -1.472 8.890 1.00 92.62 201 GLU A CA 1
ATOM 1585 C C . GLU A 1 201 ? -16.426 -0.841 8.451 1.00 92.62 201 GLU A C 1
ATOM 1587 O O . GLU A 1 201 ? -16.419 0.140 7.699 1.00 92.62 201 GLU A O 1
ATOM 1592 N N . LEU A 1 202 ? -15.300 -1.416 8.887 1.00 94.69 202 LEU A N 1
ATOM 1593 C CA . LEU A 1 202 ? -13.968 -0.977 8.474 1.00 94.69 202 LEU A CA 1
ATOM 1594 C C . LEU A 1 202 ? -13.742 -1.197 6.980 1.00 94.69 202 LEU A C 1
ATOM 1596 O O . LEU A 1 202 ? -13.217 -0.311 6.307 1.00 94.69 202 LEU A O 1
ATOM 1600 N N . PHE A 1 203 ? -14.171 -2.333 6.437 1.00 95.81 203 PHE A N 1
ATOM 1601 C CA . PHE A 1 203 ? -14.039 -2.605 5.010 1.00 95.81 203 PHE A CA 1
ATOM 1602 C C . PHE A 1 203 ? -14.825 -1.591 4.158 1.00 95.81 203 PHE A C 1
ATOM 1604 O O . PHE A 1 203 ? -14.274 -1.001 3.224 1.00 95.81 203 PHE A O 1
ATOM 1611 N N . GLU A 1 204 ? -16.076 -1.292 4.522 1.00 93.50 204 GLU A N 1
ATOM 1612 C CA . GLU A 1 204 ? -16.879 -0.264 3.842 1.00 93.50 204 GLU A CA 1
ATOM 1613 C C . GLU A 1 204 ? -16.302 1.151 4.005 1.00 93.50 204 GLU A C 1
ATOM 1615 O O . GLU A 1 204 ? -16.308 1.956 3.067 1.00 93.50 204 GLU A O 1
ATOM 1620 N N . ALA A 1 205 ? -15.770 1.483 5.184 1.00 91.94 205 ALA A N 1
ATOM 1621 C CA . ALA A 1 205 ? -15.078 2.750 5.408 1.00 91.94 205 ALA A CA 1
ATOM 1622 C C . ALA A 1 205 ? -13.801 2.876 4.560 1.00 91.94 205 ALA A C 1
ATOM 1624 O O . ALA A 1 205 ? -13.556 3.941 3.987 1.00 91.94 205 ALA A O 1
ATOM 1625 N N . GLY A 1 206 ? -13.040 1.790 4.418 1.00 94.19 206 GLY A N 1
ATOM 1626 C CA . GLY A 1 206 ? -11.842 1.727 3.587 1.00 94.19 206 GLY A CA 1
ATOM 1627 C C . GLY A 1 206 ? -12.146 1.945 2.111 1.00 94.19 206 GLY A C 1
ATOM 1628 O O . GLY A 1 206 ? -11.485 2.755 1.464 1.00 94.19 206 GLY A O 1
ATOM 1629 N N . LYS A 1 207 ? -13.204 1.315 1.586 1.00 94.44 207 LYS A N 1
ATOM 1630 C CA . LYS A 1 207 ? -13.664 1.562 0.209 1.00 94.44 207 LYS A CA 1
ATOM 1631 C C . LYS A 1 207 ? -14.040 3.026 -0.019 1.00 94.44 207 LYS A C 1
ATOM 1633 O O . LYS A 1 207 ? -13.629 3.608 -1.017 1.00 94.44 207 LYS A O 1
ATOM 1638 N N . ARG A 1 208 ? -14.768 3.644 0.920 1.00 90.75 208 ARG A N 1
ATOM 1639 C CA . ARG A 1 208 ? -15.098 5.077 0.837 1.00 90.75 208 ARG A CA 1
ATOM 1640 C C . ARG A 1 208 ? -13.836 5.938 0.817 1.00 90.75 208 ARG A C 1
ATOM 1642 O O . ARG A 1 208 ? -13.722 6.797 -0.049 1.00 90.75 208 ARG A O 1
ATOM 1649 N N . MET A 1 209 ? -12.881 5.688 1.716 1.00 91.75 209 MET A N 1
ATOM 1650 C CA . MET A 1 209 ? -11.592 6.392 1.722 1.00 91.75 209 MET A CA 1
ATOM 1651 C C . MET A 1 209 ? -10.869 6.261 0.374 1.00 91.75 209 MET A C 1
ATOM 1653 O O . MET A 1 209 ? -10.438 7.269 -0.180 1.00 91.75 209 MET A O 1
ATOM 1657 N N . LEU A 1 210 ? -10.768 5.047 -0.178 1.00 93.62 210 LEU A N 1
ATOM 1658 C CA . LEU A 1 210 ? -10.121 4.807 -1.471 1.00 93.62 210 LEU A CA 1
ATOM 1659 C C . LEU A 1 210 ? -10.769 5.614 -2.603 1.00 93.62 210 LEU A C 1
ATOM 1661 O O . LEU A 1 210 ? -10.050 6.255 -3.369 1.00 93.62 210 LEU A O 1
ATOM 1665 N N . GLY A 1 211 ? -12.103 5.663 -2.658 1.00 89.56 211 GLY A N 1
ATOM 1666 C CA . GLY A 1 211 ? -12.837 6.463 -3.643 1.00 89.56 211 GLY A CA 1
ATOM 1667 C C . GLY A 1 211 ? -12.515 7.962 -3.601 1.00 89.56 211 GLY A C 1
ATOM 1668 O O . GLY A 1 211 ? -12.572 8.625 -4.630 1.00 89.56 211 GLY A O 1
ATOM 1669 N N . GLY A 1 212 ? -12.135 8.494 -2.435 1.00 85.00 212 GLY A N 1
ATOM 1670 C CA . GLY A 1 212 ? -11.742 9.897 -2.275 1.00 85.00 212 GLY A CA 1
ATOM 1671 C C . GLY A 1 212 ? -10.254 10.193 -2.468 1.00 85.00 212 GLY A C 1
ATOM 1672 O O . GLY A 1 212 ? -9.883 11.361 -2.560 1.00 85.00 212 GLY A O 1
ATOM 1673 N N . CYS A 1 213 ? -9.393 9.172 -2.485 1.00 87.62 213 CYS A N 1
ATOM 1674 C CA . CYS A 1 213 ? -7.939 9.359 -2.485 1.00 87.62 213 CYS A CA 1
ATOM 1675 C C . CYS A 1 213 ? -7.234 8.817 -3.736 1.00 87.62 213 CYS A C 1
ATOM 1677 O O . CYS A 1 213 ? -6.182 9.337 -4.101 1.00 87.62 213 CYS A O 1
ATOM 1679 N N . LEU A 1 214 ? -7.780 7.794 -4.402 1.00 87.38 214 LEU A N 1
ATOM 1680 C CA . LEU A 1 214 ? -7.078 7.127 -5.500 1.00 87.38 214 LEU A CA 1
ATOM 1681 C C . LEU A 1 214 ? -6.849 8.039 -6.710 1.00 87.38 214 LEU A C 1
ATOM 1683 O O . LEU A 1 214 ? -5.705 8.176 -7.128 1.00 87.38 214 LEU A O 1
ATOM 1687 N N . ASP A 1 215 ? -7.900 8.660 -7.251 1.00 78.38 215 ASP A N 1
ATOM 1688 C CA . ASP A 1 215 ? -7.808 9.434 -8.498 1.00 78.38 215 ASP A CA 1
ATOM 1689 C C . ASP A 1 215 ? -7.026 10.746 -8.305 1.00 78.38 215 ASP A C 1
ATOM 1691 O O . ASP A 1 215 ? -5.865 10.865 -8.698 1.00 78.38 215 ASP A O 1
ATOM 1695 N N . GLU A 1 216 ? -7.636 11.722 -7.629 1.00 71.50 216 GLU A N 1
ATOM 1696 C CA . GLU A 1 216 ? -7.121 13.094 -7.591 1.00 71.50 216 GLU A CA 1
ATOM 1697 C C . GLU A 1 216 ? -5.939 13.290 -6.634 1.00 71.50 216 GLU A C 1
ATOM 1699 O O . GLU A 1 216 ? -5.130 14.196 -6.845 1.00 71.50 216 GLU A O 1
ATOM 1704 N N . ALA A 1 217 ? -5.827 12.470 -5.581 1.00 78.19 217 ALA A N 1
ATOM 1705 C CA . ALA A 1 217 ? -4.824 12.684 -4.539 1.00 78.19 217 ALA A CA 1
ATOM 1706 C C . ALA A 1 217 ? -3.553 11.853 -4.738 1.00 78.19 217 ALA A C 1
ATOM 1708 O O . ALA A 1 217 ? -2.468 12.389 -4.521 1.00 78.19 217 ALA A O 1
ATOM 1709 N N . TRP A 1 218 ? -3.659 10.580 -5.136 1.00 89.56 218 TRP A N 1
ATOM 1710 C CA . TRP A 1 218 ? -2.501 9.677 -5.192 1.00 89.56 218 TRP A CA 1
ATOM 1711 C C . TRP A 1 218 ? -2.038 9.356 -6.611 1.00 89.56 218 TRP A C 1
ATOM 1713 O O . TRP A 1 218 ? -0.878 9.591 -6.942 1.00 89.56 218 TRP A O 1
ATOM 1723 N N . LEU A 1 219 ? -2.908 8.828 -7.474 1.00 88.88 219 LEU A N 1
ATOM 1724 C CA . LEU A 1 219 ? -2.483 8.395 -8.808 1.00 88.88 219 LEU A CA 1
ATOM 1725 C C . LEU A 1 219 ? -2.156 9.585 -9.713 1.00 88.88 219 LEU A C 1
ATOM 1727 O O . LEU A 1 219 ? -1.143 9.535 -10.409 1.00 88.88 219 LEU A O 1
ATOM 1731 N N . ALA A 1 220 ? -2.929 10.673 -9.641 1.00 83.50 220 ALA A N 1
ATOM 1732 C CA . ALA A 1 220 ? -2.656 11.904 -10.386 1.00 83.50 220 ALA A CA 1
ATOM 1733 C C . ALA A 1 220 ? -1.365 12.633 -9.956 1.00 83.50 220 ALA A C 1
ATOM 1735 O O . ALA A 1 220 ? -0.853 13.464 -10.707 1.00 83.50 220 ALA A O 1
ATOM 1736 N N . THR A 1 221 ? -0.841 12.355 -8.757 1.00 83.19 221 THR A N 1
ATOM 1737 C CA . THR A 1 221 ? 0.349 13.019 -8.189 1.00 83.19 221 THR A CA 1
ATOM 1738 C C . THR A 1 221 ? 1.603 12.140 -8.203 1.00 83.19 221 THR A C 1
ATOM 1740 O O . THR A 1 221 ? 2.660 12.578 -7.748 1.00 83.19 221 THR A O 1
ATOM 1743 N N . GLY A 1 222 ? 1.524 10.921 -8.748 1.00 85.19 222 GLY A N 1
ATOM 1744 C CA . GLY A 1 222 ? 2.657 9.992 -8.813 1.00 85.19 222 GLY A CA 1
ATOM 1745 C C . GLY A 1 222 ? 2.805 9.072 -7.595 1.00 85.19 222 GLY A C 1
ATOM 1746 O O . GLY A 1 222 ? 3.728 8.257 -7.550 1.00 85.19 222 GLY A O 1
ATOM 1747 N N . GLU A 1 223 ? 1.916 9.144 -6.602 1.00 88.56 223 GLU A N 1
ATOM 1748 C CA . GLU A 1 223 ? 2.002 8.390 -5.344 1.00 88.56 223 GLU A CA 1
ATOM 1749 C C . GLU A 1 223 ? 1.457 6.951 -5.457 1.00 88.56 223 GLU A C 1
ATOM 1751 O O . GLU A 1 223 ? 0.749 6.448 -4.581 1.00 88.56 223 GLU A O 1
ATOM 1756 N N . SER A 1 224 ? 1.810 6.243 -6.533 1.00 92.75 224 SER A N 1
ATOM 1757 C CA . SER A 1 224 ? 1.315 4.887 -6.806 1.00 92.75 224 SER A CA 1
ATOM 1758 C C . SER A 1 224 ? 1.649 3.865 -5.708 1.00 92.75 224 SER A C 1
ATOM 1760 O O . SER A 1 224 ? 0.826 2.998 -5.421 1.00 92.75 224 SER A O 1
ATOM 1762 N N . LEU A 1 225 ? 2.788 3.987 -5.013 1.00 93.81 225 LEU A N 1
ATOM 1763 C CA . LEU A 1 225 ? 3.094 3.129 -3.856 1.00 93.81 225 LEU A CA 1
ATOM 1764 C C . LEU A 1 225 ? 2.144 3.361 -2.676 1.00 93.81 225 LEU A C 1
ATOM 1766 O O . LEU A 1 225 ? 1.756 2.400 -2.011 1.00 93.81 225 LEU A O 1
ATOM 1770 N N . ARG A 1 226 ? 1.730 4.612 -2.431 1.00 93.06 226 ARG A N 1
ATOM 1771 C CA . ARG A 1 226 ? 0.733 4.930 -1.400 1.00 93.06 226 ARG A CA 1
ATOM 1772 C C . ARG A 1 226 ? -0.619 4.330 -1.780 1.00 93.06 226 ARG A C 1
ATOM 1774 O O . ARG A 1 226 ? -1.250 3.692 -0.941 1.00 93.06 226 ARG A O 1
ATOM 1781 N N . ALA A 1 227 ? -1.022 4.452 -3.045 1.00 94.50 227 ALA A N 1
ATOM 1782 C CA . ALA A 1 227 ? -2.230 3.802 -3.549 1.00 94.50 227 ALA A CA 1
ATOM 1783 C C . ALA A 1 227 ? -2.188 2.275 -3.352 1.00 94.50 227 ALA A C 1
ATOM 1785 O O . ALA A 1 227 ? -3.112 1.710 -2.768 1.00 94.50 227 ALA A O 1
ATOM 1786 N N . ALA A 1 228 ? -1.095 1.617 -3.756 1.00 96.69 228 ALA A N 1
ATOM 1787 C CA . ALA A 1 228 ? -0.904 0.174 -3.591 1.00 96.69 228 ALA A CA 1
ATOM 1788 C C . ALA A 1 228 ? -0.965 -0.263 -2.117 1.00 96.69 228 ALA A C 1
ATOM 1790 O O . ALA A 1 228 ? -1.621 -1.251 -1.793 1.00 96.69 228 ALA A O 1
ATOM 1791 N N . MET A 1 229 ? -0.343 0.503 -1.216 1.00 96.62 229 MET A N 1
ATOM 1792 C CA . MET A 1 229 ? -0.369 0.253 0.226 1.00 96.62 229 MET A CA 1
ATOM 1793 C C . MET A 1 229 ? -1.795 0.251 0.791 1.00 96.62 229 MET A C 1
ATOM 1795 O O . MET A 1 229 ? -2.177 -0.667 1.514 1.00 96.62 229 MET A O 1
ATOM 1799 N N . TRP A 1 230 ? -2.606 1.252 0.452 1.00 97.00 230 TRP A N 1
ATOM 1800 C CA . TRP A 1 230 ? -3.982 1.323 0.948 1.00 97.00 230 TRP A CA 1
ATOM 1801 C C . TRP A 1 230 ? -4.912 0.313 0.271 1.00 97.00 230 TRP A C 1
ATOM 1803 O O . TRP A 1 230 ? -5.804 -0.220 0.931 1.00 97.00 230 TRP A O 1
ATOM 1813 N N . LEU A 1 231 ? -4.680 -0.010 -1.004 1.00 97.56 231 LEU A N 1
ATOM 1814 C CA . LEU A 1 231 ? -5.381 -1.100 -1.690 1.00 97.56 231 LEU A CA 1
ATOM 1815 C C . LEU A 1 231 ? -5.098 -2.448 -1.021 1.00 97.56 231 LEU A C 1
ATOM 1817 O O . LEU A 1 231 ? -6.040 -3.200 -0.783 1.00 97.56 231 LEU A O 1
ATOM 1821 N N . LYS A 1 232 ? -3.842 -2.722 -0.643 1.00 97.75 232 LYS A N 1
ATOM 1822 C CA . LYS A 1 232 ? -3.477 -3.901 0.153 1.00 97.75 232 LYS A CA 1
ATOM 1823 C C . LYS A 1 232 ? -4.252 -3.947 1.468 1.00 97.75 232 LYS A C 1
ATOM 1825 O O . LYS A 1 232 ? -4.907 -4.948 1.748 1.00 97.75 232 LYS A O 1
ATOM 1830 N N . ILE A 1 233 ? -4.211 -2.869 2.254 1.00 97.88 233 ILE A N 1
ATOM 1831 C CA . ILE A 1 233 ? -4.886 -2.818 3.561 1.00 97.88 233 ILE A CA 1
ATOM 1832 C C . ILE A 1 233 ? -6.381 -3.129 3.413 1.00 97.88 233 ILE A C 1
ATOM 1834 O O . ILE A 1 233 ? -6.927 -3.927 4.169 1.00 97.88 233 ILE A O 1
ATOM 1838 N N . VAL A 1 234 ? -7.054 -2.531 2.428 1.00 97.75 234 VAL A N 1
ATOM 1839 C CA . VAL A 1 234 ? -8.503 -2.704 2.260 1.00 97.75 234 VAL A CA 1
ATOM 1840 C C . VAL A 1 234 ? -8.853 -4.063 1.654 1.00 97.75 234 VAL A C 1
ATOM 1842 O O . VAL A 1 234 ? -9.695 -4.768 2.203 1.00 97.75 234 VAL A O 1
ATOM 1845 N N . TYR A 1 235 ? -8.232 -4.442 0.536 1.00 97.94 235 TYR A N 1
ATOM 1846 C CA . TYR A 1 235 ? -8.656 -5.594 -0.268 1.00 97.94 235 TYR A CA 1
ATOM 1847 C C . TYR A 1 235 ? -7.913 -6.895 0.015 1.00 97.94 235 TYR A C 1
ATOM 1849 O O . TYR A 1 235 ? -8.398 -7.948 -0.395 1.00 97.94 235 TYR A O 1
ATOM 1857 N N . ALA A 1 236 ? -6.776 -6.851 0.705 1.00 96.44 236 ALA A N 1
ATOM 1858 C CA . ALA A 1 236 ? -6.121 -8.049 1.215 1.00 96.44 236 ALA A CA 1
ATOM 1859 C C . ALA A 1 236 ? -6.385 -8.189 2.718 1.00 96.44 236 ALA A C 1
ATOM 1861 O O . ALA A 1 236 ? -7.037 -9.142 3.136 1.00 96.44 236 ALA A O 1
ATOM 1862 N N . ASP A 1 237 ? -5.950 -7.213 3.520 1.00 96.06 237 ASP A N 1
ATOM 1863 C CA . ASP A 1 237 ? -5.882 -7.386 4.975 1.00 96.06 237 ASP A CA 1
ATOM 1864 C C . ASP A 1 237 ? -7.276 -7.335 5.641 1.00 96.06 237 ASP A C 1
ATOM 1866 O O . ASP A 1 237 ? -7.650 -8.256 6.366 1.00 96.06 237 ASP A O 1
ATOM 1870 N N . LEU A 1 238 ? -8.082 -6.300 5.371 1.00 95.88 238 LEU A N 1
ATOM 1871 C CA . LEU A 1 238 ? -9.418 -6.136 5.973 1.00 95.88 238 LEU A CA 1
ATOM 1872 C C . LEU A 1 238 ? -10.497 -7.015 5.338 1.00 95.88 238 LEU A C 1
ATOM 1874 O O . LEU A 1 238 ? -11.486 -7.354 5.987 1.00 95.88 238 LEU A O 1
ATOM 1878 N N . ALA A 1 239 ? -10.325 -7.378 4.071 1.00 95.81 239 ALA A N 1
ATOM 1879 C CA . ALA A 1 239 ? -11.267 -8.231 3.362 1.00 95.81 239 ALA A CA 1
ATOM 1880 C C . ALA A 1 239 ? -11.097 -9.723 3.712 1.00 95.81 239 ALA A C 1
ATOM 1882 O O . ALA A 1 239 ? -12.051 -10.492 3.573 1.00 95.81 239 ALA A O 1
ATOM 1883 N N . ALA A 1 240 ? -9.918 -10.141 4.194 1.00 94.94 240 ALA A N 1
ATOM 1884 C CA . ALA A 1 240 ? -9.633 -11.538 4.527 1.00 94.94 240 ALA A CA 1
ATOM 1885 C C . ALA A 1 240 ? -10.566 -12.129 5.602 1.00 94.94 240 ALA A C 1
ATOM 1887 O O . ALA A 1 240 ? -11.153 -13.179 5.331 1.00 94.94 240 ALA A O 1
ATOM 1888 N N . PRO A 1 241 ? -10.811 -11.477 6.757 1.00 94.12 241 PRO A N 1
ATOM 1889 C CA . PRO A 1 241 ? -11.760 -11.981 7.756 1.00 94.12 241 PRO A CA 1
ATOM 1890 C C . PRO A 1 241 ? -13.203 -12.105 7.249 1.00 94.12 241 PRO A C 1
ATOM 1892 O O . PRO A 1 241 ? -13.990 -12.856 7.816 1.00 94.12 241 PRO A O 1
ATOM 1895 N N . LEU A 1 242 ? -13.556 -11.371 6.190 1.00 95.88 242 LEU A N 1
ATOM 1896 C CA . LEU A 1 242 ? -14.890 -11.374 5.586 1.00 95.88 242 LEU A CA 1
ATOM 1897 C C . LEU A 1 242 ? -15.044 -12.434 4.483 1.00 95.88 242 LEU A C 1
ATOM 1899 O O . LEU A 1 242 ? -16.124 -12.558 3.912 1.00 95.88 242 LEU A O 1
ATOM 1903 N N . GLY A 1 243 ? -13.974 -13.160 4.133 1.00 95.25 243 GLY A N 1
ATOM 1904 C CA . GLY A 1 243 ? -13.962 -14.054 2.971 1.00 95.25 243 GLY A CA 1
ATOM 1905 C C . GLY A 1 243 ? -14.037 -13.310 1.630 1.00 95.25 243 GLY A C 1
ATOM 1906 O O . GLY A 1 243 ? -14.432 -13.893 0.625 1.00 95.25 243 GLY A O 1
ATOM 1907 N N . LEU A 1 244 ? -13.677 -12.021 1.615 1.00 95.06 244 LEU A N 1
ATOM 1908 C CA . LEU A 1 244 ? -13.750 -11.131 0.448 1.00 95.06 244 LEU A CA 1
ATOM 1909 C C . LEU A 1 244 ? -12.365 -10.698 -0.057 1.00 95.06 244 LEU A C 1
ATOM 1911 O O . LEU A 1 244 ? -12.271 -9.776 -0.871 1.00 95.06 244 LEU A O 1
ATOM 1915 N N . ALA A 1 245 ? -11.292 -11.312 0.450 1.00 95.12 245 ALA A N 1
ATOM 1916 C CA . ALA A 1 245 ? -9.933 -10.978 0.044 1.00 95.12 245 ALA A CA 1
ATOM 1917 C C . ALA A 1 245 ? -9.735 -11.156 -1.462 1.00 95.12 245 ALA A C 1
ATOM 1919 O O . ALA A 1 245 ? -10.216 -12.111 -2.074 1.00 95.12 245 ALA A O 1
ATOM 1920 N N . ALA A 1 246 ? -8.986 -10.228 -2.050 1.00 94.88 246 ALA A N 1
ATOM 1921 C CA . ALA A 1 246 ? -8.475 -10.386 -3.397 1.00 94.88 246 ALA A CA 1
ATOM 1922 C C . ALA A 1 246 ? -7.660 -11.686 -3.500 1.00 94.88 246 ALA A C 1
ATOM 1924 O O . ALA A 1 246 ? -6.863 -11.995 -2.615 1.00 94.88 246 ALA A O 1
ATOM 1925 N N . ALA A 1 247 ? -7.850 -12.434 -4.589 1.00 93.88 247 ALA A N 1
ATOM 1926 C CA . ALA A 1 247 ? -7.188 -13.724 -4.779 1.00 93.88 247 ALA A CA 1
ATOM 1927 C C . ALA A 1 247 ? -5.668 -13.588 -4.977 1.00 93.88 247 ALA A C 1
ATOM 1929 O O . ALA A 1 247 ? -4.921 -14.534 -4.735 1.00 93.88 247 ALA A O 1
ATOM 1930 N N . SER A 1 248 ? -5.205 -12.407 -5.391 1.00 96.31 248 SER A N 1
ATOM 1931 C CA . SER A 1 248 ? -3.795 -12.082 -5.571 1.00 96.31 248 SER A CA 1
ATOM 1932 C C . SER A 1 248 ? -3.519 -10.592 -5.309 1.00 96.31 248 SER A C 1
ATOM 1934 O O . SER A 1 248 ? -4.445 -9.772 -5.331 1.00 96.31 248 SER A O 1
ATOM 1936 N N . PRO A 1 249 ? -2.246 -10.194 -5.117 1.00 97.00 249 PRO A N 1
ATOM 1937 C CA . PRO A 1 249 ? -1.858 -8.784 -5.085 1.00 97.00 249 PRO A CA 1
ATOM 1938 C C . PRO A 1 249 ? -2.291 -8.023 -6.343 1.00 97.00 249 PRO A C 1
ATOM 1940 O O . PRO A 1 249 ? -2.697 -6.865 -6.258 1.00 97.00 249 PRO A O 1
ATOM 1943 N N . LEU A 1 250 ? -2.240 -8.672 -7.513 1.00 96.25 250 LEU A N 1
ATOM 1944 C CA . LEU A 1 250 ? -2.667 -8.072 -8.777 1.00 96.25 250 LEU A CA 1
ATOM 1945 C C . LEU A 1 250 ? -4.160 -7.761 -8.755 1.00 96.25 250 LEU A C 1
ATOM 1947 O O . LEU A 1 250 ? -4.561 -6.656 -9.120 1.00 96.25 250 LEU A O 1
ATOM 1951 N N . ASP A 1 251 ? -4.970 -8.704 -8.274 1.00 95.94 251 ASP A N 1
ATOM 1952 C CA . ASP A 1 251 ? -6.406 -8.493 -8.124 1.00 95.94 251 ASP A CA 1
ATOM 1953 C C . ASP A 1 251 ? -6.689 -7.349 -7.150 1.00 95.94 251 ASP A C 1
ATOM 1955 O O . ASP A 1 251 ? -7.532 -6.505 -7.443 1.00 95.94 251 ASP A O 1
ATOM 1959 N N . ALA A 1 252 ? -5.946 -7.255 -6.040 1.00 96.69 252 ALA A N 1
ATOM 1960 C CA . ALA A 1 252 ? -6.081 -6.157 -5.081 1.00 96.69 252 ALA A CA 1
ATOM 1961 C C . ALA A 1 252 ? -5.755 -4.793 -5.710 1.00 96.69 252 ALA A C 1
ATOM 1963 O O . ALA A 1 252 ? -6.492 -3.832 -5.500 1.00 96.69 252 ALA A O 1
ATOM 1964 N N . VAL A 1 253 ? -4.686 -4.701 -6.509 1.00 96.12 253 VAL A N 1
ATOM 1965 C CA . VAL A 1 253 ? -4.324 -3.466 -7.225 1.00 96.12 253 VAL A CA 1
ATOM 1966 C C . VAL A 1 253 ? -5.387 -3.106 -8.266 1.00 96.12 253 VAL A C 1
ATOM 1968 O O . VAL A 1 253 ? -5.798 -1.949 -8.350 1.00 96.12 253 VAL A O 1
ATOM 1971 N N . ARG A 1 254 ? -5.904 -4.089 -9.013 1.00 94.12 254 ARG A N 1
ATOM 1972 C CA . ARG A 1 254 ? -6.957 -3.878 -10.020 1.00 94.12 254 ARG A CA 1
ATOM 1973 C C . ARG A 1 254 ? -8.281 -3.396 -9.432 1.00 94.12 254 ARG A C 1
ATOM 1975 O O . ARG A 1 254 ? -9.020 -2.711 -10.138 1.00 94.12 254 ARG A O 1
ATOM 1982 N N . ARG A 1 255 ? -8.554 -3.642 -8.143 1.00 94.69 255 ARG A N 1
ATOM 1983 C CA . ARG A 1 255 ? -9.708 -3.042 -7.445 1.00 94.69 255 ARG A CA 1
ATOM 1984 C C . ARG A 1 255 ? -9.690 -1.515 -7.435 1.00 94.69 255 ARG A C 1
ATOM 1986 O O . ARG A 1 255 ? -10.729 -0.915 -7.183 1.00 94.69 255 ARG A O 1
ATOM 1993 N N . ALA A 1 256 ? -8.565 -0.869 -7.752 1.00 92.00 256 ALA A N 1
ATOM 1994 C CA . ALA A 1 256 ? -8.537 0.570 -7.997 1.00 92.00 256 ALA A CA 1
ATOM 1995 C C . ALA A 1 256 ? -9.559 1.003 -9.064 1.00 92.00 256 ALA A C 1
ATOM 1997 O O . ALA A 1 256 ? -10.208 2.033 -8.894 1.00 92.00 256 ALA A O 1
ATOM 1998 N N . HIS A 1 257 ? -9.765 0.205 -10.118 1.00 89.12 257 HIS A N 1
ATOM 1999 C CA . HIS A 1 257 ? -10.695 0.533 -11.208 1.00 89.12 257 HIS A CA 1
ATOM 2000 C C . HIS A 1 257 ? -12.145 0.660 -10.745 1.00 89.12 257 HIS A C 1
ATOM 2002 O O . HIS A 1 257 ? -12.857 1.542 -11.227 1.00 89.12 257 HIS A O 1
ATOM 2008 N N . ASP A 1 258 ? -12.556 -0.144 -9.759 1.00 89.12 258 ASP A N 1
ATOM 2009 C CA . ASP A 1 258 ? -13.896 -0.081 -9.161 1.00 89.12 258 ASP A CA 1
ATOM 2010 C C . ASP A 1 258 ? -14.163 1.319 -8.556 1.00 89.12 258 ASP A C 1
ATOM 2012 O O . ASP A 1 258 ? -15.282 1.842 -8.609 1.00 89.12 258 ASP A O 1
ATOM 2016 N N . HIS A 1 259 ? -13.116 1.972 -8.038 1.00 87.81 259 HIS A N 1
ATOM 2017 C CA . HIS A 1 259 ? -13.182 3.319 -7.458 1.00 87.81 259 HIS A CA 1
ATOM 2018 C C . HIS A 1 259 ? -13.079 4.426 -8.504 1.00 87.81 259 HIS A C 1
ATOM 2020 O O . HIS A 1 259 ? -13.822 5.406 -8.434 1.00 87.81 259 HIS A O 1
ATOM 2026 N N . LEU A 1 260 ? -12.201 4.259 -9.495 1.00 82.31 260 LEU A N 1
ATOM 2027 C CA . LEU A 1 260 ? -12.002 5.237 -10.570 1.00 82.31 260 LEU A CA 1
ATOM 2028 C C . LEU A 1 260 ? -13.252 5.360 -11.459 1.00 82.31 260 LEU A C 1
ATOM 2030 O O . LEU A 1 260 ? -13.678 6.464 -11.805 1.00 82.31 260 LEU A O 1
ATOM 2034 N N . ALA A 1 261 ? -13.904 4.235 -11.771 1.00 71.25 261 ALA A N 1
ATOM 2035 C CA . ALA A 1 261 ? -15.152 4.224 -12.534 1.00 71.25 261 ALA A CA 1
ATOM 2036 C C . ALA A 1 261 ? -16.302 4.910 -11.771 1.00 71.25 261 ALA A C 1
ATOM 2038 O O . ALA A 1 261 ? -17.073 5.681 -12.351 1.00 71.25 261 ALA A O 1
ATOM 2039 N N . SER A 1 262 ? -16.386 4.678 -10.459 1.00 61.44 262 SER A N 1
ATOM 2040 C CA . SER A 1 262 ? -17.399 5.279 -9.581 1.00 61.44 262 SER A CA 1
ATOM 2041 C C . SER A 1 262 ? -17.224 6.799 -9.438 1.00 61.44 262 SER A C 1
ATOM 2043 O O . SER A 1 262 ? -18.210 7.548 -9.437 1.00 61.44 262 SER A O 1
ATOM 2045 N N . ALA A 1 263 ? -15.978 7.282 -9.391 1.00 57.22 263 ALA A N 1
ATOM 2046 C CA . ALA A 1 263 ? -15.663 8.711 -9.377 1.00 57.22 263 ALA A CA 1
ATOM 2047 C C . ALA A 1 263 ? -16.092 9.407 -10.686 1.00 57.22 263 ALA A C 1
ATOM 2049 O O . ALA A 1 263 ? -16.745 10.455 -10.650 1.00 57.22 263 ALA A O 1
ATOM 2050 N N . ALA A 1 264 ? -15.840 8.776 -11.840 1.00 55.72 264 ALA A N 1
ATOM 2051 C CA . ALA A 1 264 ? -16.236 9.301 -13.149 1.00 55.72 264 ALA A CA 1
ATOM 2052 C C . ALA A 1 264 ? -17.765 9.419 -13.324 1.00 55.72 264 ALA A C 1
ATOM 2054 O O . ALA A 1 264 ? -18.249 10.379 -13.931 1.00 55.72 264 ALA A O 1
ATOM 2055 N N . LEU A 1 265 ? -18.540 8.473 -12.779 1.00 48.12 265 LEU A N 1
ATOM 2056 C CA . LEU A 1 265 ? -20.011 8.525 -12.755 1.00 48.12 265 LEU A CA 1
ATOM 2057 C C . LEU A 1 265 ? -20.530 9.668 -11.869 1.00 48.12 265 LEU A C 1
ATOM 2059 O O . LEU A 1 265 ? -21.439 10.403 -12.265 1.00 48.12 265 LEU A O 1
ATOM 2063 N N . THR A 1 266 ? -19.915 9.875 -10.705 1.00 51.34 266 THR A N 1
ATOM 2064 C CA . THR A 1 266 ? -20.305 10.938 -9.764 1.00 51.34 266 THR A CA 1
ATOM 2065 C C . THR A 1 266 ? -20.036 12.332 -10.348 1.00 51.34 266 THR A C 1
ATOM 2067 O O . THR A 1 266 ? -20.916 13.195 -10.317 1.00 51.34 266 THR A O 1
ATOM 2070 N N . ALA A 1 267 ? -18.879 12.532 -10.991 1.00 48.59 267 ALA A N 1
ATOM 2071 C CA . ALA A 1 267 ? -18.532 13.786 -11.668 1.00 48.59 267 ALA A CA 1
ATOM 2072 C C . ALA A 1 267 ? -19.480 14.117 -12.840 1.00 48.59 267 ALA A C 1
ATOM 2074 O O . ALA A 1 267 ? -19.906 15.264 -12.993 1.00 48.59 267 ALA A O 1
ATOM 2075 N N . ARG A 1 268 ? -19.879 13.114 -13.639 1.00 41.31 268 ARG A N 1
ATOM 2076 C CA . ARG A 1 268 ? -20.830 13.303 -14.754 1.00 41.31 268 ARG A CA 1
ATOM 2077 C C . ARG A 1 268 ? -22.249 13.616 -14.291 1.00 41.31 268 ARG A C 1
ATOM 2079 O O . ARG A 1 268 ? -22.953 14.347 -14.978 1.00 41.31 268 ARG A O 1
ATOM 2086 N N . THR A 1 269 ? -22.658 13.111 -13.129 1.00 41.22 269 THR A N 1
ATOM 2087 C CA . THR A 1 269 ? -24.010 13.348 -12.595 1.00 41.22 269 THR A CA 1
ATOM 2088 C C . THR A 1 269 ? -24.161 14.788 -12.085 1.00 41.22 269 THR A C 1
ATOM 2090 O O . THR A 1 269 ? -25.195 15.424 -12.297 1.00 41.22 269 THR A O 1
ATOM 2093 N N . ILE A 1 270 ? -23.098 15.352 -11.498 1.00 46.09 270 ILE A N 1
ATOM 2094 C CA . ILE A 1 270 ? -23.046 16.759 -11.061 1.00 46.09 270 ILE A CA 1
ATOM 2095 C C . ILE A 1 270 ? -22.982 17.719 -12.267 1.00 46.09 270 ILE A C 1
ATOM 2097 O O . ILE A 1 270 ? -23.496 18.835 -12.200 1.00 46.09 270 ILE A O 1
ATOM 2101 N N . ALA A 1 271 ? -22.418 17.278 -13.394 1.00 36.38 271 ALA A N 1
ATOM 2102 C CA . ALA A 1 271 ? -22.247 18.071 -14.613 1.00 36.38 271 ALA A CA 1
ATOM 2103 C C . ALA A 1 271 ? -23.460 18.061 -15.575 1.00 36.38 271 ALA A C 1
ATOM 2105 O O . ALA A 1 271 ? -23.299 18.313 -16.770 1.00 36.38 271 ALA A O 1
ATOM 2106 N N . THR A 1 272 ? -24.679 17.800 -15.090 1.00 32.50 272 THR A N 1
ATOM 2107 C CA . THR A 1 272 ? -25.888 17.903 -15.931 1.00 32.50 272 THR A CA 1
ATOM 2108 C C . THR A 1 272 ? -26.308 19.381 -16.068 1.00 32.50 272 THR A C 1
ATOM 2110 O O . THR A 1 272 ? -26.376 20.087 -15.057 1.00 32.50 272 THR A O 1
ATOM 2113 N N . PRO A 1 273 ? -26.581 19.911 -17.280 1.00 38.97 273 PRO A N 1
ATOM 2114 C CA . PRO A 1 273 ? -26.655 21.349 -17.496 1.00 38.97 273 PRO A CA 1
ATOM 2115 C C . PRO A 1 273 ? -27.964 21.923 -16.955 1.00 38.97 273 PRO A C 1
ATOM 2117 O O . PRO A 1 273 ? -29.051 21.521 -17.370 1.00 38.97 273 PRO A O 1
ATOM 2120 N N . ARG A 1 274 ? -27.869 22.938 -16.086 1.00 34.62 274 ARG A N 1
ATOM 2121 C CA . ARG A 1 274 ? -28.996 23.838 -15.815 1.00 34.62 274 ARG A CA 1
ATOM 2122 C C . ARG A 1 274 ? -29.395 24.515 -17.128 1.00 34.62 274 ARG A C 1
ATOM 2124 O O . ARG A 1 274 ? -28.701 25.394 -17.634 1.00 34.62 274 ARG A O 1
ATOM 2131 N N . SER A 1 275 ? -30.518 24.060 -17.665 1.00 34.78 275 SER A N 1
ATOM 2132 C CA . SER A 1 275 ? -31.292 24.643 -18.754 1.00 34.78 275 SER A CA 1
ATOM 2133 C C . SER A 1 275 ? -31.284 26.175 -18.707 1.00 34.78 275 SER A C 1
ATOM 2135 O O . SER A 1 275 ? -31.775 26.779 -17.750 1.00 34.78 275 SER A O 1
ATOM 2137 N N . ARG A 1 276 ? -30.747 26.806 -19.760 1.00 36.34 276 ARG A N 1
ATOM 2138 C CA . ARG A 1 276 ? -30.920 28.239 -20.028 1.00 36.34 276 ARG A CA 1
ATOM 2139 C C . ARG A 1 276 ? -32.406 28.515 -20.255 1.00 36.34 276 ARG A C 1
ATOM 2141 O O . ARG A 1 276 ? -32.935 28.222 -21.322 1.00 36.34 276 ARG A O 1
ATOM 2148 N N . LEU A 1 277 ? -33.062 29.118 -19.269 1.00 32.94 277 LEU A N 1
ATOM 2149 C CA . LEU A 1 277 ? -34.293 29.867 -19.494 1.00 32.94 277 LEU A CA 1
ATOM 2150 C C . LEU A 1 277 ? -33.923 31.152 -20.245 1.00 32.94 277 LEU A C 1
ATOM 2152 O O . LEU A 1 277 ? -33.345 32.080 -19.683 1.00 32.94 277 LEU A O 1
ATOM 2156 N N . LEU A 1 278 ? -34.223 31.171 -21.543 1.00 38.88 278 LEU A N 1
ATOM 2157 C CA . LEU A 1 278 ? -34.254 32.377 -22.365 1.00 38.88 278 LEU A CA 1
ATOM 2158 C C . LEU A 1 278 ? -35.374 33.288 -21.847 1.00 38.88 278 LEU A C 1
ATOM 2160 O O . LEU A 1 278 ? -36.538 33.109 -22.193 1.00 38.88 278 LEU A O 1
ATOM 2164 N N . ALA A 1 279 ? -35.027 34.273 -21.024 1.00 34.94 279 ALA A N 1
ATOM 2165 C CA . ALA A 1 279 ? -35.904 35.405 -20.762 1.00 34.94 279 ALA A CA 1
ATOM 2166 C C . ALA A 1 279 ? -35.652 36.468 -21.839 1.00 34.94 279 ALA A C 1
ATOM 2168 O O . ALA A 1 279 ? -34.678 37.218 -21.784 1.00 34.94 279 ALA A O 1
ATOM 2169 N N . SER A 1 280 ? -36.527 36.511 -22.844 1.00 41.31 280 SER A N 1
ATOM 2170 C CA . SER A 1 280 ? -36.605 37.629 -23.777 1.00 41.31 280 SER A CA 1
ATOM 2171 C C . SER A 1 280 ? -37.158 38.853 -23.046 1.00 41.31 280 SER A C 1
ATOM 2173 O O . SER A 1 280 ? -38.323 38.862 -22.646 1.00 41.31 280 SER A O 1
ATOM 2175 N N . THR A 1 281 ? -36.372 39.914 -22.921 1.00 39.56 281 THR A N 1
ATOM 2176 C CA . THR A 1 281 ? -36.890 41.238 -22.565 1.00 39.56 281 THR A CA 1
ATOM 2177 C C . THR A 1 281 ? -36.668 42.195 -23.727 1.00 39.56 281 THR A C 1
ATOM 2179 O O . THR A 1 281 ? -35.604 42.775 -23.918 1.00 39.56 281 THR A O 1
ATOM 2182 N N . ARG A 1 282 ? -37.739 42.366 -24.513 1.00 38.97 282 ARG A N 1
ATOM 2183 C CA . ARG A 1 282 ? -37.990 43.561 -25.326 1.00 38.97 282 ARG A CA 1
ATOM 2184 C C . ARG A 1 282 ? -37.862 44.799 -24.429 1.00 38.97 282 ARG A C 1
ATOM 2186 O O . ARG A 1 282 ? -38.581 44.898 -23.436 1.00 38.97 282 ARG A O 1
ATOM 2193 N N . ARG A 1 283 ? -37.055 45.785 -24.825 1.00 36.62 283 ARG A N 1
ATOM 2194 C CA . ARG A 1 283 ? -37.299 47.186 -24.456 1.00 36.62 283 ARG A CA 1
ATOM 2195 C C . ARG A 1 283 ? -37.373 48.049 -25.705 1.00 36.62 283 ARG A C 1
ATOM 2197 O O . ARG A 1 283 ? -36.473 48.076 -26.535 1.00 36.62 283 ARG A O 1
ATOM 2204 N N . VAL A 1 284 ? -38.527 48.690 -25.801 1.00 39.94 284 VAL A N 1
ATOM 2205 C CA . VAL A 1 284 ? -38.977 49.640 -26.806 1.00 39.94 284 VAL A CA 1
ATOM 2206 C C . VAL A 1 284 ? -38.477 51.038 -26.418 1.00 39.94 284 VAL A C 1
ATOM 2208 O O . VAL A 1 284 ? -38.587 51.425 -25.261 1.00 39.94 284 VAL A O 1
ATOM 2211 N N . SER A 1 285 ? -37.900 51.717 -27.416 1.00 41.28 285 SER A N 1
ATOM 2212 C CA . SER A 1 285 ? -37.783 53.162 -27.698 1.00 41.28 285 SER A CA 1
ATOM 2213 C C . SER A 1 285 ? -37.735 54.219 -26.582 1.00 41.28 285 SER A C 1
ATOM 2215 O O . SER A 1 285 ? -38.613 54.291 -25.729 1.00 41.28 285 SER A O 1
ATOM 2217 N N . GLY A 1 286 ? -36.863 55.214 -26.785 1.00 33.19 286 GLY A N 1
ATOM 2218 C CA . GLY A 1 286 ? -37.055 56.569 -26.260 1.00 33.19 286 GLY A CA 1
ATOM 2219 C C . GLY A 1 286 ? -35.947 57.534 -26.682 1.00 33.19 286 GLY A C 1
ATOM 2220 O O . GLY A 1 286 ? -34.913 57.600 -26.035 1.00 33.19 286 GLY A O 1
ATOM 2221 N N . SER A 1 287 ? -36.167 58.258 -27.780 1.00 39.91 287 SER A N 1
ATOM 2222 C CA . SER A 1 287 ? -35.349 59.372 -28.280 1.00 39.91 287 SER A CA 1
ATOM 2223 C C . SER A 1 287 ? -35.981 60.716 -27.878 1.00 39.91 287 SER A C 1
ATOM 2225 O O . SER A 1 287 ? -37.208 60.798 -27.809 1.00 39.91 287 SER A O 1
ATOM 2227 N N . ARG A 1 288 ? -35.131 61.758 -27.772 1.00 40.00 288 ARG A N 1
ATOM 2228 C CA . ARG A 1 288 ? -35.380 63.210 -27.562 1.00 40.00 288 ARG A CA 1
ATOM 2229 C C . ARG A 1 288 ? -35.442 63.619 -26.080 1.00 40.00 288 ARG A C 1
ATOM 2231 O O . ARG A 1 288 ? -36.131 62.972 -25.308 1.00 40.00 288 ARG A O 1
ATOM 2238 N N . ARG A 1 289 ? -34.774 64.678 -25.615 1.00 42.00 289 ARG A N 1
ATOM 2239 C CA . ARG A 1 289 ? -34.189 65.881 -26.241 1.00 42.00 289 ARG A CA 1
ATOM 2240 C C . ARG A 1 289 ? -32.829 66.200 -25.632 1.00 42.00 289 ARG A C 1
ATOM 2242 O O . ARG A 1 289 ? -32.627 65.802 -24.467 1.00 42.00 289 ARG A O 1
#

Foldseek 3Di:
DWDDLVVLLCVCPPPPNVVLVCLVPDDDDPPDLLLVVLLLSLLVCLSCLQNVNNVSNLVNLVRSLVSLVVNVPDDDDPPDPPDPDAADDLSLLSNCLSVCQNPVDLSLVSLVVSLVVQPVLLVCVLVVNDDPDRHDDDLLSNLLSCLSNVVLVVLLCSVVSSCVVVVHDDPPCLQVDLHASSSLSNQSSCCSPPVPDDLVSSLVSLLSVLLVCVIPPAVVVSNSSSNLSSLCCNQAVSCVVVVRHQPGSSSSSNCSVVSVVVNVVVVVVVPDDDDDPPDDDDDDDDDDD

Sequence (289 aa):
MPFDPRIEKEAFLHADRALLRQLLDTEFKTWRPMGYLASTVLHKLVYCWLVDLHDEIAPVLPRVIGWLAHATAAAPVEPARDEPRGPPLNLHATLAIARWLHSGDAARDDWRAARGAQPGWHASLARGERRTTPGQIALDDYLAWCVQSGDHAVGIELIESQLALRASAPAHAVLTRLPRPREFAYAICLHHVRGRFEPAELFEAGKRMLGGCLDEAWLATGESLRAAMWLKIVYADLAAPLGLAAASPLDAVRRAHDHLASAALTARTIATPRSRLLASTRRVSGSRR

Secondary structure (DSSP, 8-state):
----HHHHHHHHHHHHHHHHHHHHH----TTS-HHHHHHHHHHHHHHHHHTT-HHHHTTHHHHHHHHHHHHHHS--PPPPTTS---S---HHHHHHHHHHHHH----HHHHHHHHHT-HHHHHHHHTT-----TT---HHHHHHHHHHHT-HHHHHHHHHHHHHTTTPPP---TTSSS--HHHHHHHHHHHHHH--S-HHHHHHHHHHHHHHHIIIIIGGGT-HHHHHHHHHIIIIIITGGGT---SSHHHHHHTHHHHHHHHHHHHHHHT------------------

pLDDT: mean 80.48, std 19.26, range [32.5, 97.94]

Radius of gyration: 23.18 Å; chains: 1; bounding box: 67×80×53 Å